Protein AF-A0A3A0DNU5-F1 (afdb_monomer)

Sequence (248 aa):
MREKLTTDSSVKDLVGTQYVFTEVLPVGDDFELFKKVYKIKIDRDQLPRNFIISAQGELLKDFSMNVDLAAVLQEGIEKTGGLKGAAGYQERLKKAMAELDDVKAKLESSPDALEPISAILELDGTHGKQMPEVRKETKRILSALEKKPEQKALLTQARMLESAAELAAEKRTNKAIEMYRTIIEKFPDTPGAKAAADEIAKLESATQADPAEEGESDKDESDKGQADEKGTNEKKSDKSKSKGGVEL

Solvent-accessible surface area (backbone atoms only — not comparable to full-atom values): 14857 Å² total; per-residue (Å²): 112,71,68,63,51,66,65,38,79,92,46,36,79,42,59,77,73,49,30,48,78,48,77,53,69,94,59,75,74,59,52,62,50,48,29,63,74,52,70,53,92,78,63,84,87,70,58,61,36,44,40,44,24,40,68,86,54,46,75,74,48,81,44,60,85,90,63,66,59,67,60,53,48,50,50,50,28,62,76,59,55,31,74,60,40,54,57,48,43,55,52,52,48,52,50,54,51,53,51,50,53,51,37,48,52,47,33,72,76,36,68,84,49,52,64,39,53,37,51,46,50,49,49,34,69,74,40,19,83,84,33,63,68,56,30,52,51,39,50,53,51,54,58,56,33,61,73,36,73,71,38,30,52,46,50,52,41,36,54,49,49,52,54,21,50,52,31,40,75,70,68,38,49,70,61,14,43,53,44,29,50,50,42,32,71,77,35,65,96,35,72,53,19,53,53,28,51,56,50,41,55,51,54,55,53,53,54,70,74,55,90,78,76,98,77,78,83,84,77,79,84,83,78,86,86,87,76,91,80,91,76,90,80,81,92,80,89,83,91,84,92,82,89,89,79,92,83,136

Radius of gyration: 29.22 Å; Cα contacts (8 Å, |Δi|>4): 211; chains: 1; bounding box: 57×71×66 Å

pLDDT: mean 75.89, std 19.85, range [43.19, 98.44]

Secondary structure (DSSP, 8-state):
-HHHHHH-TTTTTTBTTTEEEEEE---TTHHHHHHHHHT----GGG-SEEEEEETTS-EEEEEESS--HHHHHHHHHHHHTTHHHHHHHHHHHHHHHHHHHHHHHHHHH-TT-SHHHHHHHHHHHHHTTT-HHHHHHHHHHHHHHTTSHHHHHHHHHHHHHHHHHHHHHTT-HHHHHHHHHHHHHHSTTSHHHHHHHHHHHHHHHHHHH---------------------------------------

Nearest PDB structures (foldseek):
  9hcj-assembly1_00  TM=3.543E-01  e=1.514E+00  Dictyostelium discoideum

Foldseek 3Di:
DVVVQCPPPVRNVVDPPWKDKDQDDDDPPVVVVLCVQLVDDDDPVQDRWIFIATPVSHTPDIDDPPDPVVVVVVVVCVVCVHPCNVVVVVVVQVVLVVQLVVLVVVCVVCVQDLVSLLSLVVSCVPPCVPPVVSVVVSVVVLVVLCVDVSSVLSNVLSVLLVVLVVCVVVVVLVVSLVSLVVSCVVPPPGPSVVVSVVVNVVSVVVCVVDPDDPDDDPPPPDDDDDDDDDDDDDDDDDDDDDDDDDDD

Mean predicted aligned error: 15.63 Å

Structure (mmCIF, N/CA/C/O backbone):
data_AF-A0A3A0DNU5-F1
#
_entry.id   AF-A0A3A0DNU5-F1
#
loop_
_atom_site.group_PDB
_atom_site.id
_atom_site.type_symbol
_atom_site.label_atom_id
_atom_site.label_alt_id
_atom_site.label_comp_id
_atom_site.label_asym_id
_atom_site.label_entity_id
_atom_site.label_seq_id
_atom_site.pdbx_PDB_ins_code
_atom_site.Cartn_x
_atom_site.Cartn_y
_atom_site.Cartn_z
_atom_site.occupancy
_atom_site.B_iso_or_equiv
_atom_site.auth_seq_id
_atom_site.auth_comp_id
_atom_site.auth_asym_id
_atom_site.auth_atom_id
_atom_site.pdbx_PDB_model_num
ATOM 1 N N . MET A 1 1 ? 30.227 6.791 -34.381 1.00 49.59 1 MET A N 1
ATOM 2 C CA . MET A 1 1 ? 30.189 6.206 -33.018 1.00 49.59 1 MET A CA 1
ATOM 3 C C . MET A 1 1 ? 29.012 5.241 -32.838 1.00 49.59 1 MET A C 1
ATOM 5 O O . MET A 1 1 ? 29.263 4.103 -32.463 1.00 49.59 1 MET A O 1
ATOM 9 N N . ARG A 1 2 ? 27.773 5.626 -33.206 1.00 43.19 2 ARG A N 1
ATOM 10 C CA . ARG A 1 2 ? 26.597 4.721 -33.295 1.00 43.19 2 ARG A CA 1
ATOM 11 C C . ARG A 1 2 ? 26.883 3.375 -33.972 1.00 43.19 2 ARG A C 1
ATOM 13 O O . ARG A 1 2 ? 26.502 2.340 -33.449 1.00 43.19 2 ARG A O 1
ATOM 20 N N . GLU A 1 3 ? 27.611 3.408 -35.085 1.00 47.00 3 GLU A N 1
ATOM 21 C CA . GLU A 1 3 ? 27.927 2.220 -35.886 1.00 47.00 3 GLU A CA 1
ATOM 22 C C . GLU A 1 3 ? 28.758 1.173 -35.116 1.00 47.00 3 GLU A C 1
ATOM 24 O O . GLU A 1 3 ? 28.486 -0.018 -35.232 1.00 47.00 3 GLU A O 1
ATOM 29 N N . LYS A 1 4 ? 29.687 1.607 -34.242 1.00 51.47 4 LYS A N 1
ATOM 30 C CA . LYS A 1 4 ? 30.509 0.711 -33.403 1.00 51.47 4 LYS A CA 1
ATOM 31 C C . LYS A 1 4 ? 29.708 0.034 -32.281 1.00 51.47 4 LYS A C 1
ATOM 33 O O . LYS A 1 4 ? 29.967 -1.123 -31.972 1.00 51.47 4 LYS A O 1
ATOM 38 N N . LEU A 1 5 ? 28.724 0.726 -31.700 1.00 48.72 5 LEU A N 1
ATOM 39 C CA . LEU A 1 5 ? 27.832 0.166 -30.670 1.00 48.72 5 LEU A CA 1
ATOM 40 C C . LEU A 1 5 ? 26.862 -0.872 -31.244 1.00 48.72 5 LEU A C 1
ATOM 42 O O . LEU A 1 5 ? 26.533 -1.846 -30.579 1.00 48.72 5 LEU A O 1
ATOM 46 N N . THR A 1 6 ? 26.410 -0.678 -32.484 1.00 49.91 6 THR A N 1
ATOM 47 C CA . THR A 1 6 ? 25.497 -1.613 -33.159 1.00 49.91 6 THR A CA 1
ATOM 48 C C . THR A 1 6 ? 26.179 -2.879 -33.677 1.00 49.91 6 THR A C 1
ATOM 50 O O . THR A 1 6 ? 25.491 -3.843 -34.020 1.00 49.91 6 THR A O 1
ATOM 53 N N . THR A 1 7 ? 27.513 -2.883 -33.762 1.00 49.44 7 THR A N 1
ATOM 54 C CA . THR A 1 7 ? 28.311 -4.036 -34.205 1.00 49.44 7 THR A CA 1
ATOM 55 C C . THR A 1 7 ? 28.821 -4.905 -33.061 1.00 49.44 7 THR A C 1
ATOM 57 O O . THR A 1 7 ? 29.131 -6.069 -33.300 1.00 49.44 7 THR A O 1
ATOM 60 N N . ASP A 1 8 ? 28.892 -4.381 -31.835 1.00 55.06 8 ASP A N 1
ATOM 61 C CA . ASP A 1 8 ? 29.258 -5.180 -30.665 1.00 55.06 8 ASP A CA 1
ATOM 62 C C . ASP A 1 8 ? 28.052 -6.002 -30.192 1.00 55.06 8 ASP A C 1
ATOM 64 O O . ASP A 1 8 ? 27.094 -5.480 -29.613 1.00 55.06 8 ASP A O 1
ATOM 68 N N . SER A 1 9 ? 28.087 -7.310 -30.457 1.00 57.25 9 SER A N 1
ATOM 69 C CA . SER A 1 9 ? 26.996 -8.232 -30.132 1.00 57.25 9 SER A CA 1
ATOM 70 C C . SER A 1 9 ? 26.682 -8.305 -28.638 1.00 57.25 9 SER A C 1
ATOM 72 O O . SER A 1 9 ? 25.574 -8.691 -28.287 1.00 57.25 9 SER A O 1
ATOM 74 N N . SER A 1 10 ? 27.621 -7.936 -27.758 1.00 51.75 10 SER A N 1
ATOM 75 C CA . SER A 1 10 ? 27.403 -7.964 -26.306 1.00 51.75 10 SER A CA 1
ATOM 76 C C . SER A 1 10 ? 26.532 -6.807 -25.798 1.00 51.75 10 SER A C 1
ATOM 78 O O . SER A 1 10 ? 25.956 -6.901 -24.715 1.00 51.75 10 SER A O 1
ATOM 80 N N . VAL A 1 11 ? 26.394 -5.736 -26.591 1.00 52.84 11 VAL A N 1
ATOM 81 C CA . VAL A 1 11 ? 25.716 -4.492 -26.187 1.00 52.84 11 VAL A CA 1
ATOM 82 C C . VAL A 1 11 ? 24.567 -4.106 -27.121 1.00 52.84 11 VAL A C 1
ATOM 84 O O . VAL A 1 11 ? 23.701 -3.313 -26.754 1.00 52.84 11 VAL A O 1
ATOM 87 N N . LYS A 1 12 ? 24.514 -4.699 -28.317 1.00 61.06 12 LYS A N 1
ATOM 88 C CA . LYS A 1 12 ? 23.509 -4.425 -29.351 1.00 61.06 12 LYS A CA 1
ATOM 89 C C . LYS A 1 12 ? 22.061 -4.578 -28.869 1.00 61.06 12 LYS A C 1
ATOM 91 O O . LYS A 1 12 ? 21.228 -3.762 -29.243 1.00 61.06 12 LYS A O 1
ATOM 96 N N . ASP A 1 13 ? 21.779 -5.563 -28.017 1.00 57.09 13 ASP A N 1
ATOM 97 C CA . ASP A 1 13 ? 20.422 -5.819 -27.505 1.00 57.09 13 ASP A CA 1
ATOM 98 C C . ASP A 1 13 ? 20.010 -4.866 -26.365 1.00 57.09 13 ASP A C 1
ATOM 100 O O . ASP A 1 13 ? 18.825 -4.741 -26.054 1.00 57.09 13 ASP A O 1
ATOM 104 N N . LEU A 1 14 ? 20.980 -4.175 -25.752 1.00 54.28 14 LEU A N 1
ATOM 105 C CA . LEU A 1 14 ? 20.784 -3.200 -24.671 1.00 54.28 14 LEU A CA 1
ATOM 106 C C . LEU A 1 14 ? 20.552 -1.778 -25.197 1.00 54.28 14 LEU A C 1
ATOM 108 O O . LEU A 1 14 ? 19.797 -0.992 -24.610 1.00 54.28 14 LEU A O 1
ATOM 112 N N . VAL A 1 15 ? 21.217 -1.447 -26.304 1.00 53.75 15 VAL A N 1
ATOM 113 C CA . VAL A 1 15 ? 21.144 -0.151 -26.984 1.00 53.75 15 VAL A CA 1
ATOM 114 C C . VAL A 1 15 ? 19.769 -0.025 -27.653 1.00 53.75 15 VAL A C 1
ATOM 116 O O . VAL A 1 15 ? 19.502 -0.661 -28.667 1.00 53.75 15 VAL A O 1
ATOM 119 N N . GLY A 1 16 ? 18.887 0.809 -27.094 1.00 50.34 16 GLY A N 1
ATOM 120 C CA . GLY A 1 16 ? 17.543 1.072 -27.631 1.00 50.34 16 GLY A CA 1
ATOM 121 C C . GLY A 1 16 ? 16.379 0.421 -26.873 1.00 50.34 16 GLY A C 1
ATOM 122 O O . GLY A 1 16 ? 15.248 0.867 -27.045 1.00 50.34 16 GLY A O 1
ATOM 123 N N . THR A 1 17 ? 16.630 -0.563 -26.000 1.00 53.28 17 THR A N 1
ATOM 124 C CA . THR A 1 17 ? 15.610 -1.147 -25.098 1.00 53.28 17 THR A CA 1
ATOM 125 C C . THR A 1 17 ? 15.752 -0.669 -23.652 1.00 53.28 17 THR A C 1
ATOM 127 O O . THR A 1 17 ? 14.743 -0.436 -22.993 1.00 53.28 17 THR A O 1
ATOM 130 N N . GLN A 1 18 ? 16.984 -0.514 -23.150 1.00 54.16 18 GLN A N 1
ATOM 131 C CA . GLN A 1 18 ? 17.263 -0.201 -21.734 1.00 54.16 18 GLN A CA 1
ATOM 132 C C . GLN A 1 18 ? 18.124 1.040 -21.526 1.00 54.16 18 GLN A C 1
ATOM 134 O O . GLN A 1 18 ? 18.083 1.640 -20.454 1.00 54.16 18 GLN A O 1
ATOM 139 N N . TYR A 1 19 ? 18.885 1.439 -22.542 1.00 57.03 19 TYR A N 1
ATOM 140 C CA . TYR A 1 19 ? 19.729 2.625 -22.492 1.00 57.03 19 TYR A CA 1
ATOM 141 C C . TYR A 1 19 ? 19.582 3.415 -23.787 1.00 57.03 19 TYR A C 1
ATOM 143 O O . TYR A 1 19 ? 19.577 2.847 -24.887 1.00 57.03 19 TYR A O 1
ATOM 151 N N . VAL A 1 20 ? 19.482 4.737 -23.652 1.00 58.41 20 VAL A N 1
ATOM 152 C CA . VAL A 1 20 ? 19.520 5.668 -24.776 1.00 58.41 20 VAL A CA 1
ATOM 153 C C . VAL A 1 20 ? 20.918 6.261 -24.838 1.00 58.41 20 VAL A C 1
ATOM 155 O O . VAL A 1 20 ? 21.369 6.950 -23.923 1.00 58.41 20 VAL A O 1
ATOM 158 N N . PHE A 1 21 ? 21.594 6.001 -25.952 1.00 58.22 21 PHE A N 1
ATOM 159 C CA . PHE A 1 21 ? 22.843 6.665 -26.292 1.00 58.22 21 PHE A CA 1
ATOM 160 C C . PHE A 1 21 ? 22.518 7.833 -27.183 1.00 58.22 21 PHE A C 1
ATOM 162 O O . PHE A 1 21 ? 22.050 7.665 -28.315 1.00 58.22 21 PHE A O 1
ATOM 169 N N . THR A 1 22 ? 22.786 9.016 -26.664 1.00 58.09 22 THR A N 1
ATOM 170 C CA . THR A 1 22 ? 22.638 10.234 -27.431 1.00 58.09 22 THR A CA 1
ATOM 171 C C . THR A 1 22 ? 23.966 10.960 -27.436 1.00 58.09 22 THR A C 1
ATOM 173 O O . THR A 1 22 ? 24.511 11.344 -26.402 1.00 58.09 22 THR A O 1
ATOM 176 N N . GLU A 1 23 ? 24.505 11.096 -28.639 1.00 57.97 23 GLU A N 1
ATOM 177 C CA . GLU A 1 23 ? 25.564 12.046 -28.919 1.00 57.97 23 GLU A CA 1
ATOM 178 C C . GLU A 1 23 ? 24.874 13.401 -29.042 1.00 57.97 23 GLU A C 1
ATOM 180 O O . GLU A 1 23 ? 24.078 13.620 -29.959 1.00 57.97 23 GLU A O 1
ATOM 185 N N . VAL A 1 24 ? 25.094 14.284 -28.070 1.00 57.19 24 VAL A N 1
ATOM 186 C CA . VAL A 1 24 ? 24.553 15.640 -28.141 1.00 57.19 24 VAL A CA 1
ATOM 187 C C . VAL A 1 24 ? 25.585 16.489 -28.851 1.00 57.19 24 VAL A C 1
ATOM 189 O O . VAL A 1 24 ? 26.587 16.910 -28.271 1.00 57.19 24 VAL A O 1
ATOM 192 N N . LEU A 1 25 ? 25.341 16.721 -30.136 1.00 54.88 25 LEU A N 1
ATOM 193 C CA . LEU A 1 25 ? 26.078 17.722 -30.888 1.00 54.88 25 LEU A CA 1
ATOM 194 C C . LEU A 1 25 ? 25.487 19.102 -30.562 1.00 54.88 25 LEU A C 1
ATOM 196 O O . LEU A 1 25 ? 24.264 19.248 -30.528 1.00 54.88 25 LEU A O 1
ATOM 200 N N . PRO A 1 26 ? 26.320 20.123 -30.304 1.00 51.50 26 PRO A N 1
ATOM 201 C CA . PRO A 1 26 ? 25.838 21.453 -29.969 1.00 51.50 26 PRO A CA 1
ATOM 202 C C . PRO A 1 26 ? 25.239 22.113 -31.206 1.00 51.50 26 PRO A C 1
ATOM 204 O O . PRO A 1 26 ? 25.952 22.792 -31.945 1.00 51.50 26 PRO A O 1
ATOM 207 N N . VAL A 1 27 ? 23.934 21.982 -31.430 1.00 51.97 27 VAL A N 1
ATOM 208 C CA . VAL A 1 27 ? 23.264 22.827 -32.421 1.00 51.97 27 VAL A CA 1
ATOM 209 C C . VAL A 1 27 ? 21.909 23.303 -31.901 1.00 51.97 27 VAL A C 1
ATOM 211 O O . VAL A 1 27 ? 21.004 22.513 -31.682 1.00 51.97 27 VAL A O 1
ATOM 214 N N . GLY A 1 28 ? 21.791 24.622 -31.718 1.00 58.34 28 GLY A N 1
ATOM 215 C CA . GLY A 1 28 ? 20.514 25.317 -31.529 1.00 58.34 28 GLY A CA 1
ATOM 216 C C . GLY A 1 28 ? 19.755 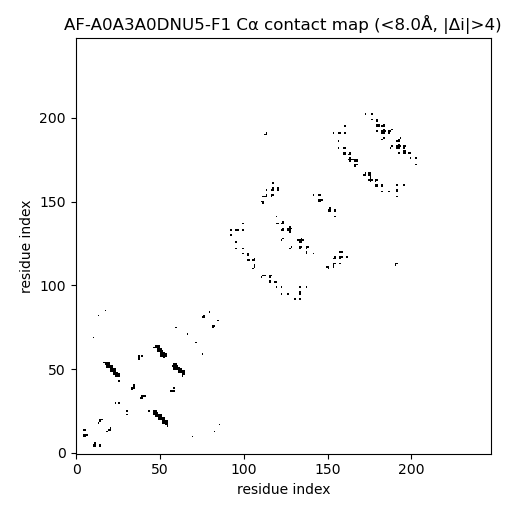25.041 -30.225 1.00 58.34 28 GLY A C 1
ATOM 217 O O . GLY A 1 28 ? 20.339 24.698 -29.195 1.00 58.34 28 GLY A O 1
ATOM 218 N N . ASP A 1 29 ? 18.439 25.245 -30.297 1.00 60.75 29 ASP A N 1
ATOM 219 C CA . ASP A 1 29 ? 17.483 25.192 -29.179 1.00 60.75 29 ASP A CA 1
ATOM 220 C C . ASP A 1 29 ? 17.335 23.787 -28.560 1.00 60.75 29 ASP A C 1
ATOM 222 O O . ASP A 1 29 ? 16.910 23.642 -27.410 1.00 60.75 29 ASP A O 1
ATOM 226 N N . ASP A 1 30 ? 17.770 22.751 -29.281 1.00 55.34 30 ASP A N 1
ATOM 227 C CA . ASP A 1 30 ? 17.724 21.353 -28.844 1.00 55.34 30 ASP A CA 1
ATOM 228 C C . ASP A 1 30 ? 18.620 21.084 -27.620 1.00 55.34 30 ASP A C 1
ATOM 230 O O . ASP A 1 30 ? 18.326 20.196 -26.816 1.00 55.34 30 ASP A O 1
ATOM 234 N N . PHE A 1 31 ? 19.679 21.879 -27.412 1.00 63.34 31 PHE A N 1
ATOM 235 C CA . PHE A 1 31 ? 20.570 21.740 -26.254 1.00 63.34 31 PHE A CA 1
ATOM 236 C C . PHE A 1 31 ? 19.911 22.173 -24.936 1.00 63.34 31 PHE A C 1
ATOM 238 O O . PHE A 1 31 ? 20.034 21.486 -23.919 1.00 63.34 31 PHE A O 1
ATOM 245 N N . GLU A 1 32 ? 19.174 23.285 -24.942 1.00 67.69 32 GLU A N 1
ATOM 246 C CA . GLU A 1 32 ? 18.459 23.756 -23.749 1.00 67.69 32 GLU A CA 1
ATOM 247 C C . GLU A 1 32 ? 17.285 22.831 -23.412 1.00 67.69 32 GLU A C 1
ATOM 249 O O . GLU A 1 32 ? 17.043 22.521 -22.240 1.00 67.69 32 GLU A O 1
ATOM 254 N N . LEU A 1 33 ? 16.604 22.301 -24.436 1.00 61.50 33 LEU A N 1
ATOM 255 C CA . LEU A 1 33 ? 15.587 21.269 -24.251 1.00 61.50 33 LEU A CA 1
ATOM 256 C C . LEU A 1 33 ? 16.193 19.999 -23.639 1.00 61.50 33 LEU A C 1
ATOM 258 O O . LEU A 1 33 ? 15.641 19.461 -22.680 1.00 61.50 33 LEU A O 1
ATOM 262 N N . PHE A 1 34 ? 17.354 19.557 -24.125 1.00 63.44 34 PHE A N 1
ATOM 263 C CA . PHE A 1 34 ? 18.076 18.407 -23.585 1.00 63.44 34 PHE A CA 1
ATOM 264 C C . PHE A 1 34 ? 18.454 18.594 -22.105 1.00 63.44 34 PHE A C 1
ATOM 266 O O . PHE A 1 34 ? 18.137 17.738 -21.274 1.00 63.44 34 PHE A O 1
ATOM 273 N N . LYS A 1 35 ? 19.048 19.742 -21.739 1.00 66.75 35 LYS A N 1
ATOM 274 C CA . LY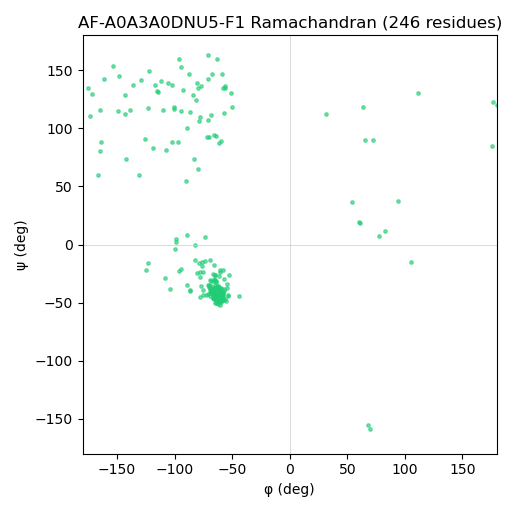S A 1 35 ? 19.366 20.080 -20.337 1.00 66.75 35 LYS A CA 1
ATOM 275 C C . LYS A 1 35 ? 18.124 20.061 -19.454 1.00 66.75 35 LYS A C 1
ATOM 277 O O . LYS A 1 35 ? 18.181 19.569 -18.328 1.00 66.75 35 LYS A O 1
ATOM 282 N N . LYS A 1 36 ? 16.998 20.564 -19.964 1.00 67.56 36 LYS A N 1
ATOM 283 C CA . LYS A 1 36 ? 15.725 20.610 -19.240 1.00 67.56 36 LYS A CA 1
ATOM 284 C C . LYS A 1 36 ? 15.115 19.222 -19.035 1.00 67.56 36 LYS A C 1
ATOM 286 O O . LYS A 1 36 ? 14.661 18.932 -17.931 1.00 67.56 36 LYS A O 1
ATOM 291 N N . VAL A 1 37 ? 15.107 18.380 -20.068 1.00 61.53 37 VAL A N 1
ATOM 292 C CA . VAL A 1 37 ? 14.515 17.031 -20.027 1.00 61.53 37 VAL A CA 1
ATOM 293 C C . VAL A 1 37 ? 15.297 16.118 -19.085 1.00 61.53 37 VAL A C 1
ATOM 295 O O . VAL A 1 37 ? 14.695 15.467 -18.236 1.00 61.53 37 VAL A O 1
ATOM 298 N N . TYR A 1 38 ? 16.627 16.127 -19.174 1.00 59.28 38 TYR A N 1
ATOM 299 C CA . TYR A 1 38 ? 17.480 15.217 -18.400 1.00 59.28 38 TYR A CA 1
ATOM 300 C C . TYR A 1 38 ? 18.074 15.849 -17.132 1.00 59.28 38 TYR A C 1
ATOM 302 O O . TYR A 1 38 ? 18.826 15.202 -16.409 1.00 59.28 38 TYR A O 1
ATOM 310 N N . LYS A 1 39 ? 17.727 17.111 -16.838 1.00 66.88 39 LYS A N 1
ATOM 311 C CA . LYS A 1 39 ? 18.198 17.887 -15.673 1.00 66.88 39 LYS A CA 1
ATOM 312 C C . LYS A 1 39 ? 19.728 17.948 -15.547 1.00 66.88 39 LYS A C 1
ATOM 314 O O . LYS A 1 39 ? 20.272 17.945 -14.444 1.00 66.88 39 LYS A O 1
ATOM 319 N N . ILE A 1 40 ? 20.426 18.028 -16.677 1.00 66.12 40 ILE A N 1
ATOM 320 C CA . ILE A 1 40 ? 21.891 17.992 -16.742 1.00 66.12 40 ILE A CA 1
ATOM 321 C C . ILE A 1 40 ? 22.460 19.421 -16.698 1.00 66.12 40 ILE A C 1
ATOM 323 O O . ILE A 1 40 ? 22.001 20.310 -17.419 1.00 66.12 40 ILE A O 1
ATOM 327 N N . LYS A 1 41 ? 23.484 19.653 -15.864 1.00 69.06 41 LYS A N 1
ATOM 328 C CA . LYS A 1 41 ? 24.203 20.936 -15.765 1.00 69.06 41 LYS A CA 1
ATOM 329 C C . LYS A 1 41 ? 25.540 20.857 -16.497 1.00 69.06 41 LYS A C 1
ATOM 331 O O . LYS A 1 41 ? 26.545 20.502 -15.893 1.00 69.06 41 LYS A O 1
ATOM 336 N N . ILE A 1 42 ? 25.531 21.166 -17.791 1.00 67.50 42 ILE A N 1
ATOM 337 C CA . ILE A 1 42 ? 26.741 21.217 -18.623 1.00 67.50 42 ILE A CA 1
ATOM 338 C C . ILE A 1 42 ? 26.784 22.540 -19.381 1.00 67.50 42 ILE A C 1
ATOM 340 O O . ILE A 1 42 ? 25.743 23.048 -19.826 1.00 67.50 42 ILE A O 1
ATOM 344 N N . ASP A 1 43 ? 27.992 23.084 -19.495 1.00 71.62 43 ASP A N 1
ATOM 345 C CA . ASP A 1 43 ? 28.288 24.299 -20.241 1.00 71.62 43 ASP A CA 1
ATOM 346 C C . ASP A 1 43 ? 28.589 23.976 -21.711 1.00 71.62 43 ASP A C 1
ATOM 348 O O . ASP A 1 43 ? 29.097 22.908 -22.060 1.00 71.62 43 ASP A O 1
ATOM 352 N N . ARG A 1 44 ? 28.206 24.891 -22.605 1.00 63.97 44 ARG A N 1
ATOM 353 C CA . ARG A 1 44 ? 28.212 24.663 -24.061 1.00 63.97 44 ARG A CA 1
ATOM 354 C C . ARG A 1 44 ? 29.624 24.491 -24.638 1.00 63.97 44 ARG A C 1
ATOM 356 O O . ARG A 1 44 ? 29.784 23.849 -25.671 1.00 63.97 44 ARG A O 1
ATOM 363 N N . ASP A 1 45 ? 30.625 25.054 -23.974 1.00 66.88 45 ASP A N 1
ATOM 364 C CA . ASP A 1 45 ? 32.056 24.947 -24.277 1.00 66.88 45 ASP A CA 1
ATOM 365 C C . ASP A 1 45 ? 32.653 23.578 -23.913 1.00 66.88 45 ASP A C 1
ATOM 367 O O . ASP A 1 45 ? 33.733 23.231 -24.385 1.00 66.88 45 ASP A O 1
ATOM 371 N N . GLN A 1 46 ? 31.940 22.763 -23.132 1.00 62.09 46 GLN A N 1
ATOM 372 C CA . GLN A 1 46 ? 32.378 21.424 -22.740 1.00 62.09 46 GLN A CA 1
ATOM 373 C C . GLN A 1 46 ? 31.956 20.324 -23.726 1.00 62.09 46 GLN A C 1
ATOM 375 O O . GLN A 1 46 ? 32.128 19.142 -23.418 1.00 62.09 46 GLN A O 1
ATOM 380 N N . LEU A 1 47 ? 31.403 20.698 -24.885 1.00 59.56 47 LEU A N 1
ATOM 381 C CA . LEU A 1 47 ? 30.935 19.805 -25.947 1.00 59.56 47 LEU A CA 1
ATOM 382 C C . LEU A 1 47 ? 32.016 19.590 -27.028 1.00 59.56 47 LEU A C 1
ATOM 384 O O . LEU A 1 47 ? 32.824 20.486 -27.268 1.00 59.56 47 LEU A O 1
ATOM 388 N N . PRO A 1 48 ? 32.016 18.443 -27.736 1.00 55.25 48 PRO A N 1
ATOM 389 C CA . PRO A 1 48 ? 31.020 17.368 -27.683 1.00 55.25 48 PRO A CA 1
ATOM 390 C C . PRO A 1 48 ? 31.209 16.409 -26.494 1.00 55.25 48 PRO A C 1
ATOM 392 O O . PRO A 1 48 ? 32.326 15.998 -26.173 1.00 55.25 48 PRO A O 1
ATOM 395 N N . ARG A 1 49 ? 30.089 16.017 -25.871 1.00 63.91 49 ARG A N 1
ATOM 396 C CA . ARG A 1 49 ? 30.026 14.981 -24.827 1.00 63.91 49 ARG A CA 1
ATOM 397 C C . ARG A 1 49 ? 29.084 13.865 -25.236 1.00 63.91 49 ARG A C 1
ATOM 399 O O . ARG A 1 49 ? 28.102 14.091 -25.945 1.00 63.91 49 ARG A O 1
ATOM 406 N N . ASN A 1 50 ? 29.390 12.663 -24.770 1.00 62.50 50 ASN A N 1
ATOM 407 C CA . ASN A 1 50 ? 28.513 11.514 -24.917 1.00 62.50 50 ASN A CA 1
ATOM 408 C C . ASN A 1 50 ? 27.864 11.214 -23.569 1.00 62.50 50 ASN A C 1
ATOM 410 O O . ASN A 1 50 ? 28.525 11.253 -22.532 1.00 62.50 50 ASN A O 1
ATOM 414 N N . PHE A 1 51 ? 26.573 10.891 -23.605 1.00 64.38 51 PHE A N 1
ATOM 415 C CA . PHE A 1 51 ? 25.805 10.537 -22.419 1.00 64.38 51 PHE A CA 1
ATOM 416 C C . PHE A 1 51 ? 25.318 9.100 -22.522 1.00 64.38 51 PHE A C 1
ATOM 418 O O . PHE A 1 51 ? 24.811 8.681 -23.568 1.00 64.38 51 PHE A O 1
ATOM 425 N N . ILE A 1 52 ? 25.423 8.368 -21.412 1.00 64.12 52 ILE A N 1
ATOM 426 C CA . ILE A 1 52 ? 24.610 7.172 -21.190 1.00 64.12 52 ILE A CA 1
ATOM 427 C C . ILE A 1 52 ? 23.471 7.569 -20.273 1.00 64.12 52 ILE A C 1
ATOM 429 O O . ILE A 1 52 ? 23.685 7.959 -19.122 1.00 64.12 52 ILE A O 1
ATOM 433 N N . ILE A 1 53 ? 22.263 7.453 -20.804 1.00 61.53 53 ILE A N 1
ATOM 434 C CA . ILE A 1 53 ? 21.032 7.726 -20.081 1.00 61.53 53 ILE A CA 1
ATOM 435 C C . ILE A 1 53 ? 20.280 6.404 -19.966 1.00 61.53 53 ILE A C 1
ATOM 437 O O . ILE A 1 53 ? 20.151 5.666 -20.949 1.00 61.53 53 ILE A O 1
ATOM 441 N N . SER A 1 54 ? 19.816 6.077 -18.763 1.00 61.16 54 SER A N 1
ATOM 442 C CA . SER A 1 54 ? 18.945 4.922 -18.556 1.00 61.16 54 SER A CA 1
ATOM 443 C C . SER A 1 54 ? 17.620 5.101 -19.306 1.00 61.16 54 SER A C 1
ATOM 445 O O . SER A 1 54 ? 17.212 6.221 -19.622 1.00 61.16 54 SER A O 1
ATOM 447 N N . ALA A 1 55 ? 16.897 4.012 -19.565 1.00 54.94 55 ALA A N 1
ATOM 448 C CA . ALA A 1 55 ? 15.537 4.078 -20.107 1.00 54.94 55 ALA A CA 1
ATOM 449 C C . ALA A 1 55 ? 14.575 4.878 -19.206 1.00 54.94 55 ALA A C 1
ATOM 451 O O . ALA A 1 55 ? 13.569 5.397 -19.682 1.00 54.94 55 ALA A O 1
ATOM 452 N N . GLN A 1 56 ? 14.901 5.020 -17.919 1.00 54.91 56 GLN A N 1
ATOM 453 C CA . GLN A 1 56 ? 14.171 5.825 -16.941 1.00 54.91 56 GLN A CA 1
ATOM 454 C C . GLN A 1 56 ? 14.536 7.323 -16.991 1.00 54.91 56 GLN A C 1
ATOM 456 O O . GLN A 1 56 ? 13.976 8.113 -16.234 1.00 54.91 56 GLN A O 1
ATOM 461 N N . GLY A 1 57 ? 15.447 7.735 -17.881 1.00 54.88 57 GLY A N 1
ATOM 462 C CA . GLY A 1 57 ? 15.856 9.131 -18.051 1.00 54.88 57 GLY A CA 1
ATOM 463 C C . GLY A 1 57 ? 16.919 9.603 -17.057 1.00 54.88 57 GLY A C 1
ATOM 464 O O . GLY A 1 57 ? 17.181 10.802 -16.975 1.00 54.88 57 GLY A O 1
ATOM 465 N N . GLU A 1 58 ? 17.539 8.692 -16.308 1.00 59.59 58 GLU A N 1
ATOM 466 C CA . GLU A 1 58 ? 18.615 9.034 -15.379 1.00 59.59 58 GLU A CA 1
ATOM 467 C C . GLU A 1 58 ? 19.948 9.099 -16.119 1.00 59.59 58 GLU A C 1
ATOM 469 O O . GLU A 1 58 ? 20.329 8.170 -16.835 1.00 59.59 58 GLU A O 1
ATOM 474 N N . LEU A 1 59 ? 20.675 10.203 -15.935 1.00 62.72 59 LEU A N 1
ATOM 475 C CA . LEU A 1 59 ? 22.044 10.315 -16.414 1.00 62.72 59 LEU A CA 1
ATOM 476 C C . LEU A 1 59 ? 22.925 9.366 -15.599 1.00 62.72 59 LEU A C 1
ATOM 478 O O . LEU A 1 59 ? 23.172 9.601 -14.419 1.00 62.72 59 LEU A O 1
ATOM 482 N N . LEU A 1 60 ? 23.423 8.316 -16.242 1.00 60.53 60 LEU A N 1
ATOM 483 C CA . LEU A 1 60 ? 24.269 7.334 -15.574 1.00 60.53 60 LEU A CA 1
ATOM 484 C C . LEU A 1 60 ? 25.729 7.761 -15.584 1.00 60.53 60 LEU A C 1
ATOM 486 O O . LEU A 1 60 ? 26.439 7.554 -14.600 1.00 60.53 60 LEU A O 1
ATOM 490 N N . LYS A 1 61 ? 26.193 8.347 -16.694 1.00 65.19 61 LYS A N 1
ATOM 491 C CA . LYS A 1 61 ? 27.581 8.794 -16.826 1.00 65.19 61 LYS A CA 1
ATOM 492 C C . LYS A 1 61 ? 27.729 9.820 -17.955 1.00 65.19 61 LYS A C 1
ATOM 494 O O . LYS A 1 61 ? 27.082 9.708 -18.997 1.00 65.19 61 LYS A O 1
ATOM 499 N N . ASP A 1 62 ? 28.583 10.808 -17.708 1.00 64.75 62 ASP A N 1
ATOM 500 C CA . ASP A 1 62 ? 28.969 11.887 -18.622 1.00 64.75 62 ASP A CA 1
ATOM 501 C C . ASP A 1 62 ? 30.461 11.742 -18.949 1.00 64.75 62 ASP A C 1
ATOM 503 O O . ASP A 1 62 ? 31.269 11.509 -18.044 1.00 64.75 62 ASP A O 1
ATOM 507 N N . PHE A 1 63 ? 30.832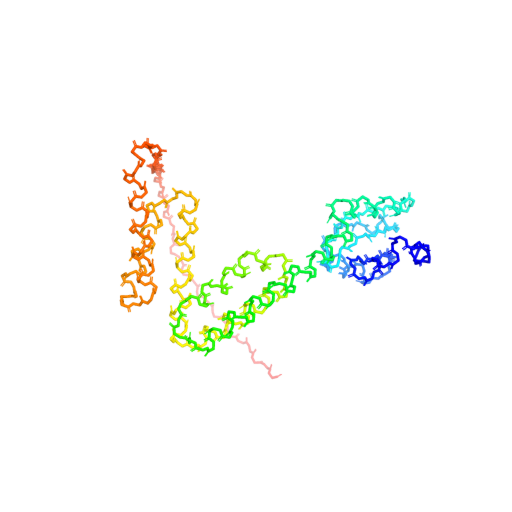 11.809 -20.228 1.00 65.69 63 PHE A N 1
ATOM 508 C CA . PHE A 1 63 ? 32.220 11.648 -20.650 1.00 65.69 63 PHE A CA 1
ATOM 509 C C . PHE A 1 63 ? 32.577 12.454 -21.902 1.00 65.69 63 PHE A C 1
ATOM 511 O O . PHE A 1 63 ? 31.792 12.612 -22.843 1.00 65.69 63 PHE A O 1
ATOM 518 N N . SER A 1 64 ? 33.826 12.926 -21.908 1.00 57.72 64 SER A N 1
ATOM 519 C CA . SER A 1 64 ? 34.476 13.551 -23.057 1.00 57.72 64 SER A CA 1
ATOM 520 C C . SER A 1 64 ? 34.805 12.522 -24.147 1.00 57.72 64 SER A C 1
ATOM 522 O O . SER A 1 64 ? 34.813 11.309 -23.922 1.00 57.72 64 SER A O 1
ATOM 524 N N . MET A 1 65 ? 35.066 12.999 -25.367 1.00 53.59 65 MET A N 1
ATOM 525 C CA . MET A 1 65 ? 35.532 12.137 -26.456 1.00 53.59 65 MET A CA 1
ATOM 526 C C . MET A 1 65 ? 36.842 11.420 -26.065 1.00 53.59 65 MET A C 1
ATOM 528 O O . MET A 1 65 ? 37.761 12.061 -25.562 1.00 53.59 65 MET A O 1
ATOM 532 N N . ASN A 1 66 ? 36.907 10.107 -26.345 1.00 56.22 66 ASN A N 1
ATOM 533 C CA . ASN A 1 66 ? 37.952 9.119 -25.985 1.00 56.22 66 ASN A CA 1
ATOM 534 C C . ASN A 1 66 ? 37.735 8.304 -24.698 1.00 56.22 66 ASN A C 1
ATOM 536 O O . ASN A 1 66 ? 38.697 7.971 -24.010 1.00 56.22 66 ASN A O 1
ATOM 540 N N . VAL A 1 67 ? 36.497 7.915 -24.392 1.00 58.75 67 VAL A N 1
ATOM 541 C CA . VAL A 1 67 ? 36.235 6.906 -23.355 1.00 58.75 67 VAL A CA 1
ATOM 542 C C . VAL A 1 67 ? 35.918 5.556 -23.991 1.00 58.75 67 VAL A C 1
ATOM 544 O O . VAL A 1 67 ? 35.189 5.487 -24.983 1.00 58.75 67 VAL A O 1
ATOM 547 N N . ASP A 1 68 ? 36.487 4.489 -23.423 1.00 66.94 68 ASP A N 1
ATOM 548 C CA . ASP A 1 68 ? 36.129 3.113 -23.758 1.00 66.94 68 ASP A CA 1
ATOM 549 C C . ASP A 1 68 ? 34.681 2.858 -23.325 1.00 66.94 68 ASP A C 1
ATOM 551 O O . ASP A 1 68 ? 34.363 2.587 -22.165 1.00 66.94 68 ASP A O 1
ATOM 555 N N . LEU A 1 69 ? 33.782 3.04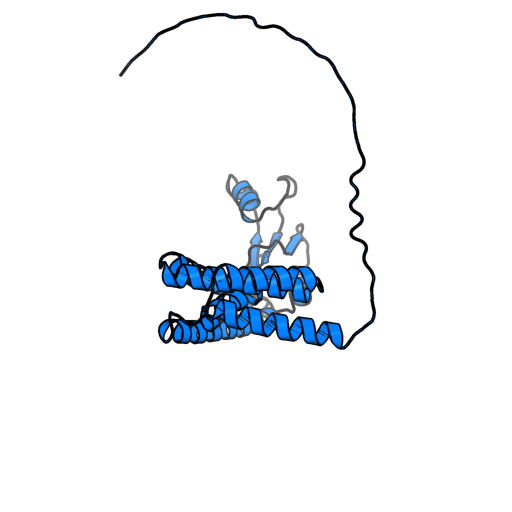4 -24.284 1.00 57.81 69 LEU A N 1
ATOM 556 C CA . LEU A 1 69 ? 32.349 2.996 -24.066 1.00 57.81 69 LEU A CA 1
ATOM 557 C C . LEU A 1 69 ? 31.885 1.598 -23.649 1.00 57.81 69 LEU A C 1
ATOM 559 O O . LEU A 1 69 ? 30.934 1.488 -22.880 1.00 57.81 69 LEU A O 1
ATOM 563 N N . ALA A 1 70 ? 32.573 0.551 -24.117 1.00 58.22 70 ALA A N 1
ATOM 564 C CA . ALA A 1 70 ? 32.296 -0.819 -23.715 1.00 58.22 70 ALA A CA 1
ATOM 565 C C . ALA A 1 70 ? 32.607 -1.003 -22.225 1.00 58.22 70 ALA A C 1
ATOM 567 O O . ALA A 1 70 ? 31.748 -1.476 -21.488 1.00 58.22 70 ALA A O 1
ATOM 568 N N . ALA A 1 71 ? 33.759 -0.516 -21.752 1.00 65.56 71 ALA A N 1
ATOM 569 C CA . ALA A 1 71 ? 34.118 -0.564 -20.334 1.00 65.56 71 ALA A CA 1
ATOM 570 C C . ALA A 1 71 ? 33.151 0.243 -19.446 1.00 65.56 71 ALA A C 1
ATOM 572 O O . ALA A 1 71 ? 32.750 -0.223 -18.384 1.00 65.56 71 ALA A O 1
ATOM 573 N N . VAL A 1 72 ? 32.721 1.433 -19.883 1.00 60.62 72 VAL A N 1
ATOM 574 C CA . VAL A 1 72 ? 31.747 2.247 -19.130 1.00 60.62 72 VAL A CA 1
ATOM 575 C C . VAL A 1 72 ? 30.370 1.598 -19.079 1.00 60.62 72 VAL A C 1
ATOM 577 O O . VAL A 1 72 ? 29.693 1.668 -18.053 1.00 60.62 72 VAL A O 1
ATOM 580 N N . LEU A 1 73 ? 29.941 0.975 -20.173 1.00 60.00 73 LEU A N 1
ATOM 581 C CA . LEU A 1 73 ? 28.680 0.251 -20.197 1.00 60.00 73 LEU A CA 1
ATOM 582 C C . LEU A 1 73 ? 28.734 -0.994 -19.359 1.00 60.00 73 LEU A C 1
ATOM 584 O O . LEU A 1 73 ? 27.794 -1.247 -18.622 1.00 60.00 73 LEU A O 1
ATOM 588 N N . GLN A 1 74 ? 29.835 -1.725 -19.424 1.00 62.50 74 GLN A N 1
ATOM 589 C CA . GLN A 1 74 ? 30.059 -2.882 -18.589 1.00 62.50 74 GLN A CA 1
ATOM 590 C C . GLN A 1 74 ? 30.067 -2.491 -17.108 1.00 62.50 74 GLN A C 1
ATOM 592 O O . GLN A 1 74 ? 29.375 -3.129 -16.330 1.00 62.50 74 GLN A O 1
ATOM 597 N N . GLU A 1 75 ? 30.687 -1.369 -16.733 1.00 62.22 75 GLU A N 1
ATOM 598 C CA . GLU A 1 75 ? 30.617 -0.820 -15.373 1.00 62.22 75 GLU A CA 1
ATOM 599 C C . GLU A 1 75 ? 29.186 -0.396 -14.982 1.00 62.22 75 GLU A C 1
ATOM 601 O O . GLU A 1 75 ? 28.755 -0.621 -13.854 1.00 62.22 75 GLU A O 1
ATOM 606 N N . GLY A 1 76 ? 28.423 0.214 -15.897 1.00 61.38 76 GLY A N 1
ATOM 607 C CA . GLY A 1 76 ? 27.025 0.600 -15.669 1.00 61.38 76 GLY A CA 1
ATOM 608 C C . GLY A 1 76 ? 26.089 -0.604 -15.532 1.00 61.38 76 GLY A C 1
ATOM 609 O O . GLY A 1 76 ? 25.240 -0.634 -14.644 1.00 61.38 76 GLY A O 1
ATOM 610 N N . ILE A 1 77 ? 26.285 -1.621 -16.368 1.00 59.62 77 ILE A N 1
ATOM 611 C CA . ILE A 1 77 ? 25.640 -2.935 -16.321 1.00 59.62 77 ILE A CA 1
ATOM 612 C C . ILE A 1 77 ? 26.000 -3.596 -14.988 1.00 59.62 77 ILE A C 1
ATOM 614 O O . ILE A 1 77 ? 25.105 -3.933 -14.230 1.00 59.62 77 ILE A O 1
ATOM 618 N N . GLU A 1 78 ? 27.272 -3.696 -14.617 1.00 62.19 78 GLU A N 1
ATOM 619 C CA . GLU A 1 78 ? 27.714 -4.278 -13.343 1.00 62.19 78 GLU A CA 1
ATOM 620 C C . GLU A 1 78 ? 27.132 -3.540 -12.127 1.00 62.19 78 GLU A C 1
ATOM 622 O O . GLU A 1 78 ? 26.604 -4.183 -11.219 1.00 62.19 78 GLU A O 1
ATOM 627 N N . LYS A 1 79 ? 27.117 -2.199 -12.139 1.00 60.47 79 LYS A N 1
ATOM 628 C CA . LYS A 1 79 ? 26.508 -1.374 -11.079 1.00 60.47 79 LYS A CA 1
ATOM 629 C C . LYS A 1 79 ? 24.990 -1.521 -10.983 1.00 60.47 79 LYS A C 1
ATOM 631 O O . LYS A 1 79 ? 24.441 -1.373 -9.896 1.00 60.47 79 LYS A O 1
ATOM 636 N N . THR A 1 80 ? 24.311 -1.807 -12.092 1.00 56.00 80 THR A N 1
ATOM 637 C CA . THR A 1 80 ? 22.847 -1.989 -12.147 1.00 56.00 80 THR A CA 1
ATOM 638 C C . THR A 1 80 ? 22.416 -3.463 -12.130 1.00 56.00 80 THR A C 1
ATOM 640 O O . THR A 1 80 ? 21.226 -3.761 -12.229 1.00 56.00 80 THR A O 1
ATOM 643 N N . GLY A 1 81 ? 23.356 -4.407 -11.981 1.00 54.03 81 GLY A N 1
ATOM 644 C CA . GLY A 1 81 ? 23.093 -5.855 -12.012 1.00 54.03 81 GLY A CA 1
ATOM 645 C C . GLY A 1 81 ? 22.878 -6.451 -13.418 1.00 54.03 81 GLY A C 1
ATOM 646 O O . GLY A 1 81 ? 22.527 -7.624 -13.558 1.00 54.03 81 GLY A O 1
ATOM 647 N N . GLY A 1 82 ? 23.100 -5.661 -14.464 1.00 52.41 82 GLY A N 1
ATOM 648 C CA . GLY A 1 82 ? 23.181 -6.031 -15.872 1.00 52.41 82 GLY A CA 1
ATOM 649 C C . GLY A 1 82 ? 21.872 -6.467 -16.521 1.00 52.41 82 GLY A C 1
ATOM 650 O O . GLY A 1 82 ? 20.791 -6.182 -16.018 1.00 52.41 82 GLY A O 1
ATOM 651 N N . LEU A 1 83 ? 21.957 -7.208 -17.636 1.00 46.66 83 LEU A N 1
ATOM 652 C CA . LEU A 1 83 ? 20.804 -7.800 -18.350 1.00 46.66 83 LEU A CA 1
ATOM 653 C C . LEU A 1 83 ? 19.885 -8.638 -17.436 1.00 46.66 83 LEU A C 1
ATOM 655 O O . LEU A 1 83 ? 18.682 -8.739 -17.685 1.00 46.66 83 LEU A O 1
ATOM 659 N N . LYS A 1 84 ? 20.425 -9.197 -16.342 1.00 50.06 84 LYS A N 1
ATOM 660 C CA . LYS A 1 84 ? 19.644 -9.877 -15.295 1.00 50.06 84 LYS A CA 1
ATOM 661 C C . LYS A 1 84 ? 18.740 -8.913 -14.520 1.00 50.06 84 LYS A C 1
ATOM 663 O O . LYS A 1 84 ? 17.650 -9.307 -14.115 1.00 50.06 84 LYS A O 1
ATOM 668 N N . GLY A 1 85 ? 19.146 -7.656 -14.358 1.00 58.00 85 GLY A N 1
ATOM 669 C CA . GLY A 1 85 ? 18.349 -6.598 -13.742 1.00 58.00 85 GLY A CA 1
ATOM 670 C C . GLY A 1 85 ? 17.084 -6.274 -14.534 1.00 58.00 85 GLY A C 1
ATOM 671 O O . GLY A 1 85 ? 16.029 -6.082 -13.931 1.00 58.00 85 GLY A O 1
ATOM 672 N N . ALA A 1 86 ? 17.154 -6.301 -15.867 1.00 58.53 86 ALA A N 1
ATOM 673 C CA . ALA A 1 86 ? 16.023 -5.986 -16.734 1.00 58.53 86 ALA A CA 1
ATOM 674 C C . ALA A 1 86 ? 15.102 -7.174 -17.032 1.00 58.53 86 ALA A C 1
ATOM 676 O O . ALA A 1 86 ? 13.884 -7.010 -16.994 1.00 58.53 86 ALA A O 1
ATOM 677 N N . ALA A 1 87 ? 15.648 -8.376 -17.253 1.00 68.31 87 ALA A N 1
ATOM 678 C CA . ALA A 1 87 ? 14.832 -9.593 -17.264 1.00 68.31 87 ALA A CA 1
ATOM 679 C C . ALA A 1 87 ? 14.123 -9.767 -15.908 1.00 68.31 87 ALA A C 1
ATOM 681 O O . ALA A 1 87 ? 12.916 -9.994 -15.859 1.00 68.31 87 ALA A O 1
ATOM 682 N N . GLY A 1 88 ? 14.846 -9.517 -14.810 1.00 76.50 88 GLY A N 1
ATOM 683 C CA . GLY A 1 88 ? 14.278 -9.487 -13.468 1.00 76.50 88 GLY A CA 1
ATOM 684 C C . GLY A 1 88 ? 13.269 -8.354 -13.262 1.00 76.50 88 GLY A C 1
ATOM 685 O O . GLY A 1 88 ? 12.289 -8.551 -12.556 1.00 76.50 88 GLY A O 1
ATOM 686 N N . TYR A 1 89 ? 13.455 -7.180 -13.874 1.00 81.00 89 TYR A N 1
ATOM 687 C CA . TYR A 1 89 ? 12.464 -6.099 -13.824 1.00 81.00 89 TYR A CA 1
ATOM 688 C C . TYR A 1 89 ? 11.164 -6.517 -14.503 1.00 81.00 89 TYR A C 1
ATOM 690 O O . TYR A 1 89 ? 10.111 -6.384 -13.895 1.00 81.00 89 TYR A O 1
ATOM 698 N N . GLN A 1 90 ? 11.231 -7.059 -15.722 1.00 83.62 90 GLN A N 1
ATOM 699 C CA . GLN A 1 90 ? 10.045 -7.503 -16.459 1.00 83.62 90 GLN A CA 1
ATOM 700 C C . GLN A 1 90 ? 9.314 -8.635 -15.731 1.00 83.62 90 GLN A C 1
ATOM 702 O O . GLN A 1 90 ? 8.087 -8.635 -15.674 1.00 83.62 90 GLN A O 1
ATOM 707 N N . GLU A 1 91 ? 10.045 -9.568 -15.120 1.00 86.62 91 GLU A N 1
ATOM 708 C CA . GLU A 1 91 ? 9.451 -10.628 -14.305 1.00 86.62 91 GLU A CA 1
ATOM 709 C C . GLU A 1 91 ? 8.777 -10.074 -13.040 1.00 86.62 91 GLU A C 1
ATOM 711 O O . GLU A 1 91 ? 7.623 -10.410 -12.765 1.00 86.62 91 GLU A O 1
ATOM 716 N N . ARG A 1 92 ? 9.447 -9.173 -12.306 1.00 87.62 92 ARG A N 1
ATOM 717 C CA . ARG A 1 92 ? 8.866 -8.505 -11.129 1.00 87.62 92 ARG A CA 1
ATOM 718 C C . ARG A 1 92 ? 7.650 -7.657 -11.498 1.00 87.62 92 ARG A C 1
ATOM 720 O O . ARG A 1 92 ? 6.650 -7.718 -10.794 1.00 87.62 92 ARG A O 1
ATOM 727 N N . LEU A 1 93 ? 7.713 -6.925 -12.609 1.00 90.19 93 LEU A N 1
ATOM 728 C CA . LEU A 1 93 ? 6.604 -6.127 -13.126 1.00 90.19 93 LEU A CA 1
ATOM 729 C C . LEU A 1 93 ? 5.422 -7.021 -13.502 1.00 90.19 93 LEU A C 1
ATOM 731 O O . LEU A 1 93 ? 4.301 -6.758 -13.082 1.00 90.19 93 LEU A O 1
ATOM 735 N N . LYS A 1 94 ? 5.662 -8.107 -14.246 1.00 93.44 94 LYS A N 1
ATOM 736 C CA . LYS A 1 94 ? 4.621 -9.076 -14.605 1.00 93.44 94 LYS A CA 1
ATOM 737 C C . LYS A 1 94 ? 3.958 -9.665 -13.361 1.00 93.44 94 LYS A C 1
ATOM 739 O O . LYS A 1 94 ? 2.738 -9.786 -13.334 1.00 93.44 94 LYS A O 1
ATOM 744 N N . LYS A 1 95 ? 4.749 -10.012 -12.340 1.00 95.31 95 LYS A N 1
ATOM 745 C CA . LYS A 1 95 ? 4.236 -10.525 -11.066 1.00 95.31 95 LYS A CA 1
ATOM 746 C C . LYS A 1 95 ? 3.375 -9.481 -10.345 1.00 95.31 95 LYS A C 1
ATOM 748 O O . LYS A 1 95 ? 2.245 -9.797 -9.998 1.00 95.31 95 LYS A O 1
ATOM 753 N N . ALA A 1 96 ? 3.873 -8.254 -10.185 1.00 94.81 96 ALA A N 1
ATOM 754 C CA . ALA A 1 96 ? 3.148 -7.174 -9.514 1.00 94.81 96 ALA A CA 1
ATOM 755 C C . ALA A 1 96 ? 1.844 -6.801 -10.242 1.00 94.81 96 ALA A C 1
ATOM 757 O O . ALA A 1 96 ? 0.826 -6.555 -9.604 1.00 94.81 96 ALA A O 1
ATOM 758 N N . MET A 1 97 ? 1.844 -6.805 -11.579 1.00 97.50 97 MET A N 1
ATOM 759 C CA . MET A 1 97 ? 0.630 -6.567 -12.368 1.00 97.50 97 MET A CA 1
ATOM 760 C C . MET A 1 97 ? -0.386 -7.706 -12.229 1.00 97.50 97 MET A C 1
ATOM 762 O O . MET A 1 97 ? -1.572 -7.434 -12.099 1.00 97.50 97 MET A O 1
ATOM 766 N N . ALA A 1 98 ? 0.063 -8.965 -12.207 1.00 97.81 98 ALA A N 1
ATOM 767 C CA . ALA A 1 98 ? -0.829 -10.104 -11.983 1.00 97.81 98 ALA A CA 1
ATOM 768 C C . ALA A 1 98 ? -1.460 -10.079 -10.579 1.00 97.81 98 ALA A C 1
ATOM 770 O O . ALA A 1 98 ? -2.630 -10.413 -10.421 1.00 97.81 98 ALA A O 1
ATOM 771 N N . GLU A 1 99 ? -0.697 -9.658 -9.570 1.00 97.69 99 GLU A N 1
ATOM 772 C CA . GLU A 1 99 ? -1.202 -9.448 -8.212 1.00 97.69 99 GLU A CA 1
ATOM 773 C C . GLU A 1 99 ? -2.224 -8.305 -8.161 1.00 97.69 99 GLU A C 1
ATOM 775 O O . GLU A 1 99 ? -3.300 -8.464 -7.589 1.00 97.69 99 GLU A O 1
ATOM 780 N N . LEU A 1 100 ? -1.949 -7.189 -8.844 1.00 97.94 100 LEU A N 1
ATOM 781 C CA . LEU A 1 100 ? -2.896 -6.081 -8.960 1.00 97.94 100 LEU A CA 1
ATOM 782 C C . LEU A 1 100 ? -4.206 -6.499 -9.650 1.00 97.94 100 LEU A C 1
ATOM 784 O O . LEU A 1 100 ? -5.278 -6.061 -9.231 1.00 97.94 100 LEU A O 1
ATOM 788 N N . ASP A 1 101 ? -4.137 -7.349 -10.677 1.00 98.00 101 ASP A N 1
ATOM 789 C CA . ASP A 1 101 ? -5.317 -7.887 -11.360 1.00 98.00 101 ASP A CA 1
ATOM 790 C C . ASP A 1 101 ? -6.162 -8.785 -10.433 1.00 98.00 101 ASP A C 1
ATOM 792 O O . ASP A 1 101 ? -7.390 -8.665 -10.427 1.00 98.00 101 ASP A O 1
ATOM 796 N N . ASP A 1 102 ? -5.534 -9.633 -9.607 1.00 98.31 102 ASP A N 1
ATOM 797 C CA . ASP A 1 102 ? -6.233 -10.452 -8.599 1.00 98.31 102 ASP A CA 1
ATOM 798 C C . ASP A 1 102 ? -6.928 -9.578 -7.546 1.00 98.31 102 ASP A C 1
ATOM 800 O O . ASP A 1 102 ? -8.119 -9.738 -7.264 1.00 98.31 102 ASP A O 1
ATOM 804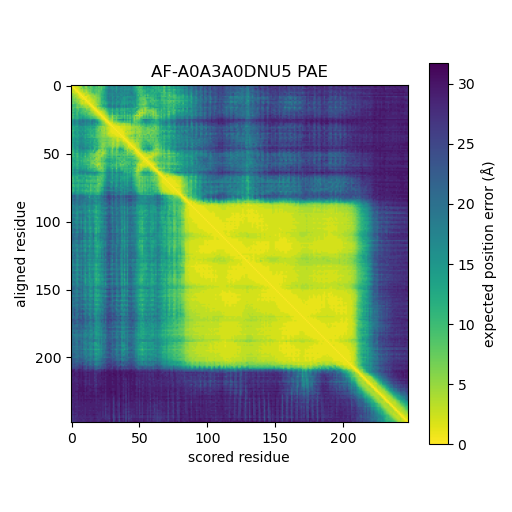 N N . VAL A 1 103 ? -6.212 -8.586 -7.012 1.00 97.94 103 VAL A N 1
ATOM 805 C CA . VAL A 1 103 ? -6.760 -7.643 -6.029 1.00 97.94 103 VAL A CA 1
ATOM 806 C C . VAL A 1 103 ? -7.918 -6.838 -6.625 1.00 97.94 103 VAL A C 1
ATOM 808 O O . VAL A 1 103 ? -8.935 -6.617 -5.964 1.00 97.94 103 VAL A O 1
ATOM 811 N N . LYS A 1 104 ? -7.820 -6.442 -7.897 1.00 97.94 104 LYS A N 1
ATOM 812 C CA . LYS A 1 104 ? -8.907 -5.765 -8.607 1.00 97.94 104 LYS A CA 1
ATOM 813 C C . LYS A 1 104 ? -10.131 -6.665 -8.768 1.00 97.94 104 LYS A C 1
ATOM 815 O O . LYS A 1 104 ? -11.242 -6.201 -8.527 1.00 97.94 104 LYS A O 1
ATOM 820 N N . ALA A 1 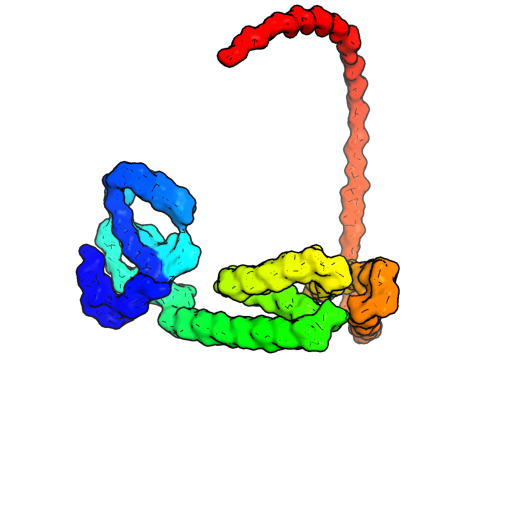105 ? -9.947 -7.936 -9.122 1.00 98.19 105 ALA A N 1
ATOM 821 C CA . ALA A 1 105 ? -11.049 -8.890 -9.207 1.00 98.19 105 ALA A CA 1
ATOM 822 C C . ALA A 1 105 ? -11.746 -9.069 -7.844 1.00 98.19 105 ALA A C 1
ATOM 824 O O . ALA A 1 105 ? -12.977 -9.058 -7.772 1.00 98.19 105 ALA A O 1
ATOM 825 N N . LYS A 1 106 ? -10.977 -9.140 -6.748 1.00 98.12 106 LYS A N 1
ATOM 826 C CA . LYS A 1 106 ? -11.524 -9.172 -5.380 1.00 98.12 106 LYS A CA 1
ATOM 827 C C . LYS A 1 106 ? -12.318 -7.911 -5.055 1.00 98.12 106 LYS A C 1
ATOM 829 O O . LYS A 1 106 ? -13.455 -8.021 -4.604 1.00 98.12 106 LYS A O 1
ATOM 834 N N . LEU A 1 107 ? -11.773 -6.732 -5.358 1.00 97.44 107 LEU A N 1
ATOM 835 C CA . LEU A 1 107 ? -12.450 -5.446 -5.173 1.00 97.44 107 LEU A CA 1
ATOM 836 C C . LEU A 1 107 ? -13.756 -5.349 -5.980 1.00 97.44 107 LEU A C 1
ATOM 838 O O . LEU A 1 107 ? -14.733 -4.775 -5.507 1.00 97.44 107 LEU A O 1
ATOM 842 N N . GLU A 1 108 ? -13.794 -5.901 -7.193 1.00 97.00 108 GLU A N 1
ATOM 843 C CA . GLU A 1 108 ? -15.012 -5.960 -8.008 1.00 97.00 108 GLU A CA 1
ATOM 844 C C . GLU A 1 108 ? -16.050 -6.927 -7.417 1.00 97.00 108 GLU A C 1
ATOM 846 O O . GLU A 1 108 ? -17.244 -6.629 -7.442 1.00 97.00 108 GLU A O 1
ATOM 851 N N . SER A 1 109 ? -15.607 -8.051 -6.846 1.00 97.88 109 SER A N 1
ATOM 852 C CA . SER A 1 109 ? -16.485 -9.041 -6.207 1.00 97.88 109 SER A CA 1
ATOM 853 C C . SER A 1 109 ? -16.971 -8.643 -4.807 1.00 97.88 109 SER A C 1
ATOM 855 O O . SER A 1 109 ? -17.998 -9.137 -4.346 1.00 97.88 109 SER A O 1
ATOM 857 N N . SER A 1 110 ? -16.236 -7.774 -4.113 1.00 97.38 110 SER A N 1
ATOM 858 C CA . SER A 1 110 ? -16.512 -7.327 -2.743 1.00 97.38 110 SER A CA 1
ATOM 859 C C . SER A 1 110 ? -16.161 -5.839 -2.607 1.00 97.38 110 SER A C 1
ATOM 861 O O . SER A 1 110 ? -15.128 -5.485 -2.034 1.00 97.38 110 SER A O 1
ATOM 863 N N . PRO A 1 111 ? -16.989 -4.941 -3.174 1.00 95.44 111 PRO A N 1
ATOM 864 C CA . PRO A 1 111 ? -16.692 -3.508 -3.261 1.00 95.44 111 PRO A CA 1
ATOM 865 C C . PRO A 1 111 ? -16.707 -2.777 -1.914 1.00 95.44 111 PRO A C 1
ATOM 867 O O . PRO A 1 111 ? -16.271 -1.624 -1.854 1.00 95.44 111 PRO A O 1
ATOM 870 N N . ASP A 1 112 ? -17.234 -3.426 -0.879 1.00 95.50 112 ASP A N 1
ATOM 871 C CA . ASP A 1 112 ? -17.319 -3.000 0.514 1.00 95.50 112 ASP A CA 1
ATOM 872 C C . ASP A 1 112 ? -16.224 -3.620 1.406 1.00 95.50 112 ASP A C 1
ATOM 874 O O . ASP A 1 112 ? -16.100 -3.264 2.581 1.00 95.50 112 ASP A O 1
ATOM 878 N N . ALA A 1 113 ? -15.396 -4.517 0.860 1.00 96.44 113 ALA A N 1
ATOM 879 C CA . ALA A 1 113 ? -14.283 -5.109 1.584 1.00 96.44 113 ALA A CA 1
ATOM 880 C C . ALA A 1 113 ? -13.101 -4.135 1.687 1.00 96.44 113 ALA A C 1
ATOM 882 O O . ALA A 1 113 ? -12.689 -3.494 0.719 1.00 96.44 113 ALA A O 1
ATOM 883 N N . LEU A 1 114 ? -12.513 -4.066 2.882 1.00 96.75 114 LEU A N 1
ATOM 884 C CA . LEU A 1 114 ? -11.335 -3.242 3.152 1.00 96.75 114 LEU A CA 1
ATOM 885 C C . LEU A 1 114 ? -10.042 -3.868 2.611 1.00 96.75 114 LEU A C 1
ATOM 887 O O . LEU A 1 114 ? -9.165 -3.150 2.142 1.00 96.75 114 LEU A O 1
ATOM 891 N N . GLU A 1 115 ? -9.940 -5.199 2.664 1.00 97.06 115 GLU A N 1
ATOM 892 C CA . GLU A 1 115 ? -8.726 -5.953 2.318 1.00 97.06 115 GLU A CA 1
ATOM 893 C C . GLU A 1 115 ? -8.215 -5.668 0.894 1.00 97.06 115 GLU A C 1
ATOM 895 O O . GLU A 1 115 ? -7.041 -5.311 0.771 1.00 97.06 115 GLU A O 1
ATOM 900 N N . PRO A 1 116 ? -9.053 -5.659 -0.163 1.00 98.12 116 PRO A N 1
ATOM 901 C CA . PRO A 1 116 ? -8.576 -5.334 -1.505 1.00 98.12 116 PRO A CA 1
ATOM 902 C C . PRO A 1 116 ? -8.059 -3.894 -1.632 1.00 98.12 116 PRO A C 1
ATOM 904 O O . PRO A 1 116 ? -7.143 -3.621 -2.403 1.00 98.12 116 PRO A O 1
ATOM 907 N N . ILE A 1 117 ? -8.624 -2.952 -0.871 1.00 98.12 117 ILE A N 1
ATOM 908 C CA . ILE A 1 117 ? -8.191 -1.548 -0.894 1.00 98.12 117 ILE A CA 1
ATOM 909 C C . ILE A 1 117 ? -6.833 -1.399 -0.203 1.00 98.12 117 ILE A C 1
ATOM 911 O O . ILE A 1 117 ? -5.955 -0.726 -0.744 1.00 98.12 117 ILE A O 1
ATOM 915 N N . SER A 1 118 ? -6.640 -2.052 0.946 1.00 97.56 118 SER A N 1
ATOM 916 C CA . SER A 1 118 ? -5.346 -2.092 1.636 1.00 97.56 118 SER A CA 1
ATOM 917 C C . SER A 1 118 ? -4.261 -2.733 0.767 1.00 97.56 118 SER A C 1
ATOM 919 O O . SER A 1 118 ? -3.171 -2.181 0.664 1.00 97.56 118 SER A O 1
ATOM 921 N N . ALA A 1 119 ? -4.574 -3.822 0.058 1.00 97.69 119 ALA A N 1
ATOM 922 C CA . ALA A 1 119 ? -3.630 -4.470 -0.854 1.00 97.69 119 ALA A CA 1
ATOM 923 C C . ALA A 1 119 ? -3.220 -3.564 -2.036 1.00 97.69 119 ALA A C 1
ATOM 925 O O . ALA A 1 119 ? -2.059 -3.555 -2.438 1.00 97.69 119 ALA A O 1
ATOM 926 N N . ILE A 1 120 ? -4.131 -2.738 -2.576 1.00 98.38 120 ILE A N 1
ATOM 927 C CA . ILE A 1 120 ? -3.778 -1.746 -3.615 1.00 98.38 120 ILE A CA 1
ATOM 928 C C . ILE A 1 120 ? -2.805 -0.691 -3.073 1.00 98.38 120 ILE A C 1
ATOM 930 O O . ILE A 1 120 ? -1.894 -0.282 -3.797 1.00 98.38 120 ILE A O 1
ATOM 934 N N . LEU A 1 121 ? -3.005 -0.226 -1.834 1.00 97.88 121 LEU A N 1
ATOM 935 C CA . LEU A 1 121 ? -2.100 0.732 -1.189 1.00 97.88 121 LEU A CA 1
ATOM 936 C C . LEU A 1 121 ? -0.719 0.110 -0.964 1.00 97.88 121 LEU A C 1
ATOM 938 O O . LEU A 1 121 ? 0.281 0.703 -1.368 1.00 97.88 121 LEU A O 1
ATOM 942 N N . GLU A 1 122 ? -0.670 -1.121 -0.454 1.00 96.38 122 GLU A N 1
ATOM 943 C CA . GLU A 1 122 ? 0.577 -1.861 -0.257 1.00 96.38 122 GLU A CA 1
ATOM 944 C C . GLU A 1 122 ? 1.338 -2.053 -1.578 1.00 96.38 122 GLU A C 1
ATOM 946 O O . GLU A 1 122 ? 2.541 -1.788 -1.642 1.00 96.38 122 GLU A O 1
ATOM 951 N N . LEU A 1 123 ? 0.657 -2.425 -2.668 1.00 96.94 123 LEU A N 1
ATOM 952 C CA . LEU A 1 123 ? 1.267 -2.525 -4.000 1.00 96.94 123 LEU A CA 1
ATOM 953 C C . LEU A 1 123 ? 1.821 -1.175 -4.492 1.00 96.94 123 LEU A C 1
ATOM 955 O O . LEU A 1 123 ? 2.903 -1.129 -5.089 1.00 96.94 123 LEU A O 1
ATOM 959 N N . ASP A 1 124 ? 1.130 -0.058 -4.234 1.00 96.94 124 ASP A N 1
ATOM 960 C CA . ASP A 1 124 ? 1.639 1.280 -4.573 1.00 96.94 124 ASP A CA 1
ATOM 961 C C . ASP A 1 124 ? 2.879 1.647 -3.742 1.00 96.94 124 ASP A C 1
ATOM 963 O O . ASP A 1 124 ? 3.868 2.147 -4.290 1.00 96.94 124 ASP A O 1
ATOM 967 N N . GLY A 1 125 ? 2.856 1.364 -2.438 1.00 92.88 125 GLY A N 1
ATOM 968 C CA . GLY A 1 125 ? 3.952 1.644 -1.513 1.00 92.88 125 GLY A CA 1
ATOM 969 C C . GLY A 1 125 ? 5.206 0.812 -1.796 1.00 92.88 125 GLY A C 1
ATOM 970 O O . GLY A 1 125 ? 6.315 1.355 -1.862 1.00 92.88 125 GLY A O 1
ATOM 971 N N . THR A 1 126 ? 5.032 -0.492 -2.022 1.00 92.00 126 THR A N 1
ATOM 972 C CA . THR A 1 126 ? 6.119 -1.465 -2.229 1.00 92.00 126 THR A CA 1
ATOM 973 C C . THR A 1 126 ? 6.710 -1.399 -3.637 1.00 92.00 126 THR A C 1
ATOM 975 O O . THR A 1 126 ? 7.934 -1.382 -3.796 1.00 92.00 126 THR A O 1
ATOM 978 N N . HIS A 1 127 ? 5.870 -1.326 -4.674 1.00 91.50 127 HIS A N 1
ATOM 979 C CA . HIS A 1 127 ? 6.309 -1.408 -6.069 1.00 91.50 127 HIS A CA 1
ATOM 980 C C . HIS A 1 127 ? 6.234 -0.078 -6.812 1.00 91.50 127 HIS A C 1
ATOM 982 O O . HIS A 1 127 ? 7.056 0.166 -7.699 1.00 91.50 127 HIS A O 1
ATOM 988 N N . GLY A 1 128 ? 5.323 0.825 -6.446 1.00 89.25 128 GLY A N 1
ATOM 989 C CA . GLY A 1 128 ? 5.040 2.029 -7.229 1.00 89.25 128 GLY A CA 1
ATOM 990 C C . GLY A 1 128 ? 6.228 2.988 -7.388 1.00 89.25 128 GLY A C 1
ATOM 991 O O . GLY A 1 128 ? 6.330 3.688 -8.397 1.00 89.25 128 GLY A O 1
ATOM 992 N N . LYS A 1 129 ? 7.179 3.012 -6.442 1.00 86.38 129 LYS A N 1
ATOM 993 C CA . LYS A 1 129 ? 8.415 3.812 -6.583 1.00 86.38 129 LYS A CA 1
ATOM 994 C C . LYS A 1 129 ? 9.338 3.287 -7.685 1.00 86.38 129 LYS A C 1
ATOM 996 O O . LYS A 1 129 ? 9.964 4.088 -8.370 1.00 86.38 129 LYS A O 1
ATOM 1001 N N . GLN A 1 130 ? 9.432 1.967 -7.834 1.00 86.25 130 GLN A N 1
ATOM 1002 C CA . GLN A 1 130 ? 10.363 1.309 -8.757 1.00 86.25 130 GLN A CA 1
ATOM 1003 C C . GLN A 1 130 ? 9.711 0.957 -10.099 1.00 86.25 130 GLN A C 1
ATOM 1005 O O . GLN A 1 130 ? 10.421 0.803 -11.087 1.00 86.25 130 GLN A O 1
ATOM 1010 N N . MET A 1 131 ? 8.382 0.826 -10.131 1.00 88.50 131 MET A N 1
ATOM 1011 C CA . MET A 1 131 ? 7.599 0.386 -11.286 1.00 88.50 131 MET A CA 1
ATOM 1012 C C . MET A 1 131 ? 6.515 1.427 -11.610 1.00 88.50 131 MET A C 1
ATOM 1014 O O . MET A 1 131 ? 5.406 1.366 -11.065 1.00 88.50 131 MET A O 1
ATOM 1018 N N . PRO A 1 132 ? 6.812 2.414 -12.479 1.00 87.94 132 PRO A N 1
ATOM 1019 C CA . PRO A 1 132 ? 5.876 3.482 -12.831 1.00 87.94 132 PRO A CA 1
ATOM 1020 C C . PRO A 1 132 ? 4.546 2.981 -13.402 1.00 87.94 132 PRO A C 1
ATOM 1022 O O . PRO A 1 132 ? 3.520 3.636 -13.222 1.00 87.94 132 PRO A O 1
ATOM 1025 N N . GLU A 1 133 ? 4.548 1.831 -14.077 1.00 92.62 133 GLU A N 1
ATOM 1026 C CA . GLU A 1 133 ? 3.352 1.188 -14.618 1.00 92.62 133 GLU A CA 1
ATOM 1027 C C . GLU A 1 133 ? 2.403 0.736 -13.505 1.00 92.62 133 GLU A C 1
ATOM 1029 O O . GLU A 1 133 ? 1.219 1.074 -13.557 1.00 92.62 133 GLU A O 1
ATOM 1034 N N . VAL A 1 134 ? 2.930 0.071 -12.467 1.00 95.50 134 VAL A N 1
ATOM 1035 C CA . VAL A 1 134 ? 2.153 -0.331 -11.282 1.00 95.50 134 VAL A CA 1
ATOM 1036 C C . VAL A 1 134 ? 1.571 0.912 -10.620 1.00 95.50 134 VAL A C 1
ATOM 1038 O O . VAL A 1 134 ? 0.360 1.000 -10.446 1.00 95.50 134 VAL A O 1
ATOM 1041 N N . ARG A 1 135 ? 2.406 1.934 -10.375 1.00 95.94 135 ARG A N 1
ATOM 1042 C CA . ARG A 1 135 ? 1.976 3.206 -9.771 1.00 95.94 135 ARG A CA 1
ATOM 1043 C C . ARG A 1 135 ? 0.871 3.905 -10.554 1.00 95.94 135 ARG A C 1
ATOM 1045 O O . ARG A 1 135 ? 0.010 4.579 -9.992 1.00 95.94 135 ARG A O 1
ATOM 1052 N N . LYS A 1 136 ? 0.944 3.858 -11.883 1.00 96.94 136 LYS A N 1
ATOM 1053 C CA . LYS A 1 136 ? -0.057 4.486 -12.745 1.00 96.94 136 LYS A CA 1
ATOM 1054 C C . LYS A 1 136 ? -1.405 3.789 -12.586 1.00 96.94 136 LYS A C 1
ATOM 1056 O O . LYS A 1 136 ? -2.423 4.478 -12.498 1.00 96.94 136 LYS A O 1
ATOM 1061 N N . GLU A 1 137 ? -1.411 2.461 -12.547 1.00 97.62 137 GLU A N 1
ATOM 1062 C CA . GLU A 1 137 ? -2.643 1.682 -12.450 1.00 97.62 137 GLU A CA 1
ATOM 1063 C C . GLU A 1 137 ? -3.238 1.716 -11.036 1.00 97.62 137 GLU A C 1
ATOM 1065 O O . GLU A 1 137 ? -4.427 2.010 -10.899 1.00 97.62 137 GLU A O 1
ATOM 1070 N N . THR A 1 138 ? -2.429 1.569 -9.980 1.00 98.06 138 THR A N 1
ATOM 1071 C CA . THR A 1 138 ? -2.876 1.749 -8.584 1.00 98.06 138 THR A CA 1
ATOM 1072 C C . THR A 1 138 ? -3.510 3.127 -8.399 1.00 98.06 138 THR A C 1
ATOM 1074 O O . THR A 1 138 ? -4.652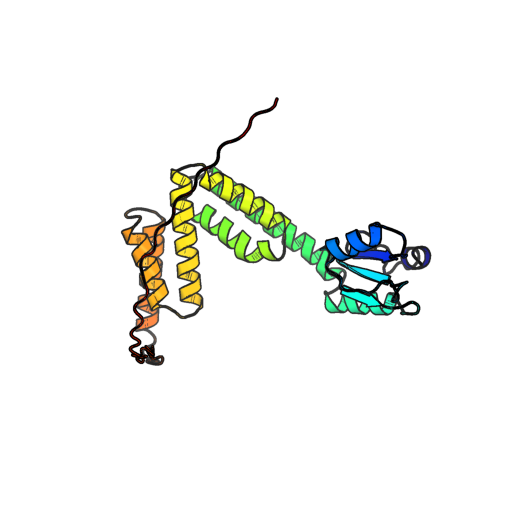 3.226 -7.951 1.00 98.06 138 THR A O 1
ATOM 1077 N N . LYS A 1 139 ? -2.858 4.208 -8.854 1.00 98.12 139 LYS A N 1
ATOM 1078 C CA . LYS A 1 139 ? -3.426 5.568 -8.798 1.00 98.12 139 LYS A CA 1
ATOM 1079 C C . LYS A 1 139 ? -4.753 5.686 -9.529 1.00 98.12 139 LYS A C 1
ATOM 1081 O O . LYS A 1 139 ? -5.661 6.345 -9.027 1.00 98.12 139 LYS A O 1
ATOM 1086 N N . ARG A 1 140 ? -4.885 5.070 -10.705 1.00 98.31 140 ARG A N 1
ATOM 1087 C CA . ARG A 1 140 ? -6.139 5.085 -11.465 1.00 98.31 140 ARG A CA 1
ATOM 1088 C C . ARG A 1 140 ? -7.270 4.438 -10.669 1.00 98.31 140 ARG A C 1
ATOM 1090 O O . ARG A 1 140 ? -8.366 4.999 -10.631 1.00 98.31 140 ARG A O 1
ATOM 1097 N N . ILE A 1 141 ? -7.001 3.298 -10.034 1.00 98.12 141 ILE A N 1
ATOM 1098 C CA . ILE A 1 141 ? -7.971 2.585 -9.199 1.00 98.12 141 ILE A CA 1
ATOM 1099 C C . ILE A 1 141 ? -8.328 3.432 -7.972 1.00 98.12 141 ILE A C 1
ATOM 1101 O O . ILE A 1 141 ? -9.505 3.713 -7.752 1.00 98.12 141 ILE A O 1
ATOM 1105 N N . LEU A 1 142 ? -7.336 3.939 -7.236 1.00 97.94 142 LEU A N 1
ATOM 1106 C CA . LEU A 1 142 ? -7.548 4.777 -6.050 1.00 97.94 142 LEU A CA 1
ATOM 1107 C C . LEU A 1 142 ? -8.364 6.040 -6.373 1.00 97.94 142 LEU A C 1
ATOM 1109 O O . LEU A 1 142 ? -9.328 6.352 -5.676 1.00 97.94 142 LEU A O 1
ATOM 1113 N N . SER A 1 143 ? -8.063 6.728 -7.478 1.00 98.25 143 SER A N 1
ATOM 1114 C CA . SER A 1 143 ? -8.856 7.877 -7.937 1.00 98.25 143 SER A CA 1
ATOM 1115 C C . SER A 1 143 ? -10.286 7.507 -8.347 1.00 98.25 143 SER A C 1
ATOM 1117 O O . SER A 1 143 ? -11.170 8.364 -8.319 1.00 98.25 143 SER A O 1
ATOM 1119 N N . ALA A 1 144 ? -10.543 6.266 -8.767 1.00 97.88 144 ALA A N 1
ATOM 1120 C CA . ALA A 1 144 ? -11.899 5.792 -9.031 1.00 97.88 144 ALA A CA 1
ATOM 1121 C C . ALA A 1 144 ? -12.667 5.517 -7.727 1.00 97.88 144 ALA A C 1
ATOM 1123 O O . ALA A 1 144 ? -13.843 5.876 -7.645 1.00 97.88 144 ALA A O 1
ATOM 1124 N N . LEU A 1 145 ? -12.003 4.960 -6.706 1.00 97.31 145 LEU A N 1
ATOM 1125 C CA . LEU A 1 145 ? -12.571 4.768 -5.365 1.00 97.31 145 LEU A CA 1
ATOM 1126 C C . LEU A 1 145 ? -12.958 6.111 -4.726 1.00 97.31 145 LEU A C 1
ATOM 1128 O O . LEU A 1 145 ? -14.052 6.245 -4.187 1.00 97.31 145 LEU A O 1
ATOM 1132 N N . GLU A 1 146 ? -12.117 7.142 -4.861 1.00 97.75 146 GLU A N 1
ATOM 1133 C CA . GLU A 1 146 ? -12.372 8.484 -4.306 1.00 97.75 146 GLU A CA 1
ATOM 1134 C C . GLU A 1 146 ? -13.648 9.152 -4.849 1.00 97.75 146 GLU A C 1
ATOM 1136 O O . GLU A 1 146 ? -14.220 10.024 -4.190 1.00 97.75 146 GLU A O 1
ATOM 1141 N N . LYS A 1 147 ? -14.117 8.745 -6.036 1.00 97.88 147 LYS A N 1
ATOM 1142 C CA . LYS A 1 147 ? -15.331 9.285 -6.670 1.00 97.88 147 LYS A CA 1
ATOM 1143 C C . LYS A 1 147 ? -16.622 8.652 -6.151 1.00 97.88 147 LYS A C 1
ATOM 1145 O O . LYS A 1 147 ? -17.697 9.173 -6.437 1.00 97.88 147 LYS A O 1
ATOM 1150 N N . LYS A 1 148 ? -16.538 7.543 -5.416 1.00 96.56 148 LYS A N 1
ATOM 1151 C CA . LYS A 1 148 ? -17.690 6.814 -4.878 1.00 96.56 148 LYS A CA 1
ATOM 1152 C C . LYS A 1 148 ? -17.722 6.999 -3.356 1.00 96.56 148 LYS A C 1
ATOM 1154 O O . LYS A 1 148 ? -16.786 6.556 -2.698 1.00 96.56 148 LYS A O 1
ATOM 1159 N N . PRO A 1 149 ? -18.751 7.643 -2.771 1.00 95.44 149 PRO A N 1
ATOM 1160 C CA . PRO A 1 149 ? -18.746 8.025 -1.353 1.00 95.44 149 PRO A CA 1
ATOM 1161 C C . PRO A 1 149 ? -18.453 6.881 -0.371 1.00 95.44 149 PRO A C 1
ATOM 1163 O O . PRO A 1 149 ? -17.633 7.050 0.528 1.00 95.44 149 PRO A O 1
ATOM 1166 N N . GLU A 1 150 ? -19.065 5.714 -0.573 1.00 91.88 150 GLU A N 1
ATOM 1167 C CA . GLU A 1 150 ? -18.875 4.533 0.284 1.00 91.88 150 GLU A CA 1
ATOM 1168 C C . GLU A 1 150 ? -17.437 3.997 0.198 1.00 91.88 150 GLU A C 1
ATOM 1170 O O . GLU A 1 150 ? -16.766 3.800 1.210 1.00 91.88 150 GLU A O 1
ATOM 1175 N N . GLN A 1 151 ? -16.907 3.873 -1.020 1.00 95.75 151 GLN A N 1
ATOM 1176 C CA . GLN A 1 151 ? -15.535 3.414 -1.251 1.00 95.75 151 GLN A CA 1
ATOM 1177 C C . GLN A 1 151 ? -14.489 4.438 -0.799 1.00 95.75 151 GLN A C 1
ATOM 1179 O O . GLN A 1 151 ? -13.409 4.066 -0.348 1.00 95.75 151 GLN A O 1
ATOM 1184 N N . LYS A 1 152 ? -14.809 5.734 -0.856 1.00 97.62 152 LYS A N 1
ATOM 1185 C CA . LYS A 1 152 ? -13.967 6.804 -0.317 1.00 97.62 152 LYS A CA 1
ATOM 1186 C C . LYS A 1 152 ? -13.803 6.679 1.198 1.00 97.62 152 LYS A C 1
ATOM 1188 O O . LYS A 1 152 ? -12.704 6.917 1.705 1.00 97.62 152 LYS A O 1
ATOM 1193 N N . ALA A 1 153 ? -14.863 6.315 1.922 1.00 96.19 153 ALA A N 1
ATOM 1194 C CA . ALA A 1 153 ? -14.781 6.084 3.361 1.00 96.19 153 ALA A CA 1
ATOM 1195 C C . ALA A 1 153 ? -13.863 4.891 3.673 1.00 96.19 153 ALA A C 1
ATOM 1197 O O . ALA A 1 153 ? -12.965 5.023 4.503 1.00 96.19 153 ALA A O 1
ATOM 1198 N N . LEU A 1 154 ? -14.011 3.779 2.946 1.00 97.25 154 LEU A N 1
ATOM 1199 C CA . LEU A 1 154 ? -13.139 2.606 3.095 1.00 97.25 154 LEU A CA 1
ATOM 1200 C C . LEU A 1 154 ? -11.679 2.907 2.737 1.00 97.25 154 LEU A C 1
ATOM 1202 O O . LEU A 1 154 ? -10.776 2.540 3.480 1.00 97.25 154 LEU A O 1
ATOM 1206 N N . LEU A 1 155 ? -11.431 3.652 1.658 1.00 98.12 155 LEU A N 1
ATOM 1207 C CA . LEU A 1 155 ? -10.087 4.110 1.302 1.00 98.12 155 LEU A CA 1
ATOM 1208 C C . LEU A 1 155 ? -9.472 5.002 2.386 1.00 98.12 155 LEU A C 1
ATOM 1210 O O . LEU A 1 155 ? -8.275 4.921 2.654 1.00 98.12 155 LEU A O 1
ATOM 1214 N N . THR A 1 156 ? -10.281 5.845 3.027 1.00 98.06 156 THR A N 1
ATOM 1215 C CA . THR A 1 156 ? -9.813 6.667 4.148 1.00 98.06 156 THR A CA 1
ATOM 1216 C C . THR A 1 156 ? -9.410 5.790 5.334 1.00 98.06 156 THR A C 1
ATOM 1218 O O . THR A 1 156 ? -8.333 5.994 5.887 1.00 98.06 156 THR A O 1
ATOM 1221 N N . GLN A 1 157 ? -10.222 4.786 5.685 1.00 97.75 157 GLN A N 1
ATOM 1222 C CA . GLN A 1 157 ? -9.891 3.814 6.733 1.00 97.75 157 GLN A CA 1
ATOM 1223 C C . GLN A 1 157 ? -8.599 3.051 6.408 1.00 97.75 157 GLN A C 1
ATOM 1225 O O . GLN A 1 157 ? -7.720 2.968 7.260 1.00 97.75 157 GLN A O 1
ATOM 1230 N N . ALA A 1 158 ? -8.445 2.564 5.172 1.00 98.19 158 ALA A N 1
ATOM 1231 C CA . ALA A 1 158 ? -7.258 1.827 4.736 1.00 98.19 158 ALA A CA 1
ATOM 1232 C C . ALA A 1 158 ? -5.974 2.670 4.850 1.00 98.19 158 ALA A C 1
ATOM 1234 O O . ALA A 1 158 ? -4.992 2.211 5.422 1.00 98.19 158 ALA A O 1
ATOM 1235 N N . ARG A 1 159 ? -6.002 3.940 4.412 1.00 98.25 159 ARG A N 1
ATOM 1236 C CA . ARG A 1 159 ? -4.867 4.874 4.573 1.00 98.25 159 ARG A CA 1
ATOM 1237 C C . ARG A 1 159 ? -4.527 5.143 6.041 1.00 98.25 159 ARG A C 1
ATOM 1239 O O . ARG A 1 159 ? -3.361 5.296 6.391 1.00 98.25 159 ARG A O 1
ATOM 1246 N N . MET A 1 160 ? -5.538 5.237 6.907 1.00 98.31 160 MET A N 1
ATOM 1247 C CA . MET A 1 160 ? -5.305 5.420 8.341 1.00 98.31 160 MET A CA 1
ATOM 1248 C C . MET A 1 160 ? -4.678 4.176 8.979 1.00 98.31 160 MET A C 1
ATOM 1250 O O . MET A 1 160 ? -3.789 4.329 9.812 1.00 98.31 160 MET A O 1
ATOM 1254 N N . LEU A 1 161 ? -5.107 2.972 8.579 1.00 98.12 161 LEU A N 1
ATOM 1255 C CA . LEU A 1 161 ? -4.497 1.714 9.020 1.00 98.12 161 LEU A CA 1
ATOM 1256 C C . LEU A 1 161 ? -3.039 1.608 8.565 1.00 98.12 161 LEU A C 1
ATOM 1258 O O . LEU A 1 161 ? -2.187 1.285 9.382 1.00 98.12 161 LEU A O 1
ATOM 1262 N N . GLU A 1 162 ? -2.744 1.926 7.302 1.00 97.31 162 GLU A N 1
ATOM 1263 C CA . GLU A 1 162 ? -1.376 1.928 6.766 1.00 97.31 162 GLU A CA 1
ATOM 1264 C C . GLU A 1 162 ? -0.470 2.872 7.571 1.00 97.31 162 GLU A C 1
ATOM 1266 O O . GLU A 1 162 ? 0.578 2.461 8.059 1.00 97.31 162 GLU A O 1
ATOM 1271 N N . SER A 1 163 ? -0.927 4.101 7.834 1.00 97.44 163 SER A N 1
ATOM 1272 C CA . SER A 1 163 ? -0.177 5.061 8.654 1.00 97.44 163 SER A CA 1
ATOM 1273 C C . SER A 1 163 ? 0.023 4.591 10.104 1.00 97.44 163 SER A C 1
ATOM 1275 O O . SER A 1 163 ? 1.088 4.805 10.683 1.00 97.44 163 SER A O 1
ATOM 1277 N N . ALA A 1 164 ? -0.973 3.934 10.708 1.00 97.69 164 ALA A N 1
ATOM 1278 C CA . ALA A 1 164 ? -0.836 3.354 12.043 1.00 97.69 164 ALA A CA 1
ATOM 1279 C C . ALA A 1 164 ? 0.166 2.183 12.061 1.00 97.69 164 ALA A C 1
ATOM 1281 O O . ALA A 1 164 ? 0.968 2.072 12.990 1.00 97.69 164 ALA A O 1
ATOM 1282 N N . ALA A 1 165 ? 0.164 1.346 11.022 1.00 96.75 165 ALA A N 1
ATOM 1283 C CA . ALA A 1 165 ? 1.109 0.248 10.859 1.00 96.75 165 ALA A CA 1
ATOM 1284 C C . ALA A 1 165 ? 2.546 0.751 10.648 1.00 96.75 165 ALA A C 1
ATOM 1286 O O . ALA A 1 165 ? 3.471 0.208 11.251 1.00 96.75 165 ALA A O 1
ATOM 1287 N N . GLU A 1 166 ? 2.742 1.823 9.874 1.00 95.94 166 GLU A N 1
ATOM 1288 C CA . GLU A 1 166 ? 4.043 2.490 9.726 1.00 95.94 166 GLU A CA 1
ATOM 1289 C C . GLU A 1 166 ? 4.579 2.976 11.081 1.00 95.94 166 GLU A C 1
ATOM 1291 O O . GLU A 1 166 ? 5.722 2.689 11.433 1.00 95.94 166 GLU A O 1
ATOM 1296 N N . LEU A 1 167 ? 3.741 3.626 11.899 1.00 96.62 167 LEU A N 1
ATOM 1297 C CA . LEU A 1 167 ? 4.125 4.048 13.253 1.00 96.62 167 LEU A CA 1
ATOM 1298 C C . LEU A 1 167 ? 4.521 2.861 14.142 1.00 96.62 167 LEU A C 1
ATOM 1300 O O . LEU A 1 167 ? 5.478 2.960 14.912 1.00 96.62 167 LEU A O 1
ATOM 1304 N N . ALA A 1 168 ? 3.806 1.738 14.043 1.00 96.00 168 ALA A N 1
ATOM 1305 C CA . ALA A 1 168 ? 4.142 0.527 14.786 1.00 96.00 168 ALA A CA 1
ATOM 1306 C C . ALA A 1 168 ? 5.490 -0.059 14.326 1.00 96.00 168 ALA A C 1
ATOM 1308 O O . ALA A 1 168 ? 6.317 -0.423 15.163 1.00 96.00 168 ALA A O 1
ATOM 1309 N N . ALA A 1 169 ? 5.749 -0.086 13.015 1.00 94.44 169 ALA A N 1
ATOM 1310 C CA . ALA A 1 169 ? 7.020 -0.534 12.445 1.00 94.44 169 ALA A CA 1
ATOM 1311 C C . ALA A 1 169 ? 8.200 0.370 12.852 1.00 94.44 169 ALA A C 1
ATOM 1313 O O . ALA A 1 169 ? 9.307 -0.118 13.078 1.00 94.44 169 ALA A O 1
ATOM 1314 N N . GLU A 1 170 ? 7.956 1.671 13.034 1.00 95.31 170 GLU A N 1
ATOM 1315 C CA . GLU A 1 170 ? 8.906 2.642 13.598 1.00 95.31 170 GLU A CA 1
ATOM 1316 C C . GLU A 1 170 ? 9.101 2.506 15.122 1.00 95.31 170 GLU A C 1
ATOM 1318 O O . GLU A 1 170 ? 9.763 3.345 15.731 1.00 95.31 170 GLU A O 1
ATOM 1323 N N . LYS A 1 171 ? 8.531 1.473 15.762 1.00 94.44 171 LYS A N 1
ATOM 1324 C CA . LYS A 1 171 ? 8.518 1.265 17.223 1.00 94.44 171 LYS A CA 1
ATOM 1325 C C . LYS A 1 171 ? 7.836 2.388 18.011 1.00 94.44 171 LYS A C 1
ATOM 1327 O O . LYS A 1 171 ? 8.004 2.506 19.222 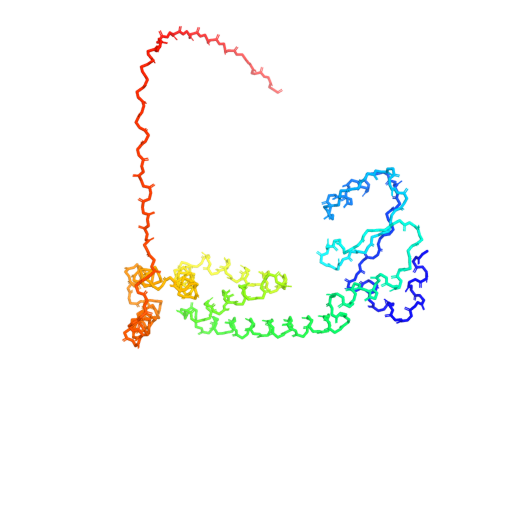1.00 94.44 171 LYS A O 1
ATOM 1332 N N . ARG A 1 172 ? 7.007 3.205 17.360 1.00 95.38 172 ARG A N 1
ATOM 1333 C CA . ARG A 1 172 ? 6.226 4.277 17.996 1.00 95.38 172 ARG A CA 1
ATOM 1334 C C . ARG A 1 172 ? 4.866 3.739 18.433 1.00 95.38 172 ARG A C 1
ATOM 1336 O O . ARG A 1 172 ? 3.824 4.285 18.069 1.00 95.38 172 ARG A O 1
ATOM 1343 N N . THR A 1 173 ? 4.883 2.668 19.227 1.00 95.44 173 THR A N 1
ATOM 1344 C CA . THR A 1 173 ? 3.707 1.856 19.584 1.00 95.44 173 THR A CA 1
ATOM 1345 C C . THR A 1 173 ? 2.560 2.682 20.165 1.00 95.44 173 THR A C 1
ATOM 1347 O O . THR A 1 173 ? 1.424 2.526 19.729 1.00 95.44 173 THR A O 1
ATOM 1350 N N . ASN A 1 174 ? 2.837 3.629 21.069 1.00 94.81 174 ASN A N 1
ATOM 1351 C CA . ASN A 1 174 ? 1.795 4.483 21.657 1.00 94.81 174 ASN A CA 1
ATOM 1352 C C . ASN A 1 174 ? 1.068 5.324 20.596 1.00 94.81 174 ASN A C 1
ATOM 1354 O O . ASN A 1 174 ? -0.160 5.361 20.569 1.00 94.81 174 ASN A O 1
ATOM 1358 N N . LYS A 1 175 ? 1.817 5.934 19.667 1.00 96.50 175 LYS A N 1
ATOM 1359 C CA . LYS A 1 175 ? 1.245 6.738 18.573 1.00 96.50 175 LYS A CA 1
ATOM 1360 C C . LYS A 1 175 ? 0.475 5.863 17.579 1.00 96.50 175 LYS A C 1
ATOM 1362 O O . LYS A 1 175 ? -0.562 6.285 17.075 1.00 96.50 175 LYS A O 1
ATOM 1367 N N . ALA A 1 176 ? 0.946 4.640 17.326 1.00 97.75 176 ALA A N 1
ATOM 1368 C CA . ALA A 1 176 ? 0.213 3.665 16.521 1.00 97.75 176 ALA A CA 1
ATOM 1369 C C . ALA A 1 176 ? -1.135 3.299 17.166 1.00 97.75 176 ALA A C 1
ATOM 1371 O O . ALA A 1 176 ? -2.168 3.358 16.503 1.00 97.75 176 ALA A O 1
ATOM 1372 N N . ILE A 1 177 ? -1.148 3.000 18.473 1.00 97.25 177 ILE A N 1
ATOM 1373 C CA . ILE A 1 177 ? -2.371 2.697 19.235 1.00 97.25 177 ILE A CA 1
ATOM 1374 C C . ILE A 1 177 ? -3.346 3.881 19.211 1.00 97.25 177 ILE A C 1
ATOM 1376 O O . ILE A 1 177 ? -4.536 3.680 18.976 1.00 97.25 177 ILE A O 1
ATOM 1380 N N . GLU A 1 178 ? -2.876 5.115 19.410 1.00 97.44 178 GLU A N 1
ATOM 1381 C CA . GLU A 1 178 ? -3.718 6.318 19.309 1.00 97.44 178 GLU A CA 1
ATOM 1382 C C . GLU A 1 178 ? -4.354 6.469 17.920 1.00 97.44 178 GLU A C 1
ATOM 1384 O O . GLU A 1 178 ? -5.547 6.770 17.799 1.00 97.44 178 GLU A O 1
ATOM 1389 N N . MET A 1 179 ? -3.585 6.205 16.861 1.00 97.94 179 MET A N 1
ATOM 1390 C CA . MET A 1 179 ? -4.089 6.244 15.491 1.00 97.94 179 MET A CA 1
ATOM 1391 C C . MET A 1 179 ? -5.145 5.156 15.252 1.00 97.94 179 MET A C 1
ATOM 1393 O O . MET A 1 179 ? -6.217 5.456 14.726 1.00 97.94 179 MET A O 1
ATOM 1397 N N . TYR A 1 180 ? -4.912 3.922 15.713 1.00 98.44 180 TYR A N 1
ATOM 1398 C CA . TYR A 1 180 ? -5.906 2.846 15.649 1.00 98.44 180 TYR A CA 1
ATOM 1399 C C . TYR A 1 180 ? -7.181 3.183 16.437 1.00 98.44 180 TYR A C 1
ATOM 1401 O O . TYR A 1 180 ? -8.285 2.994 15.925 1.00 98.44 180 TYR A O 1
ATOM 1409 N N . ARG A 1 181 ? -7.064 3.763 17.639 1.00 98.25 181 ARG A N 1
ATOM 1410 C CA . ARG A 1 181 ? -8.222 4.230 18.426 1.00 98.25 181 ARG A CA 1
ATOM 1411 C C . ARG A 1 181 ? -9.018 5.299 17.680 1.00 98.25 181 ARG A C 1
ATOM 1413 O O . ARG A 1 181 ? -10.244 5.243 17.665 1.00 98.25 181 ARG A O 1
ATOM 1420 N N . THR A 1 182 ? -8.334 6.206 16.983 1.00 98.25 182 THR A N 1
ATOM 1421 C CA . THR A 1 182 ? -8.978 7.229 16.144 1.00 98.25 182 THR A CA 1
ATOM 1422 C C . THR A 1 182 ? -9.792 6.609 15.000 1.00 98.25 182 THR A C 1
ATOM 1424 O O . THR A 1 182 ? -10.843 7.139 14.640 1.00 98.25 182 THR A O 1
ATOM 1427 N N . ILE A 1 183 ? -9.340 5.491 14.417 1.00 98.06 183 ILE A N 1
ATOM 1428 C CA . ILE A 1 183 ? -10.099 4.761 13.383 1.00 98.06 183 ILE A CA 1
ATOM 1429 C C . ILE A 1 183 ? -11.393 4.199 13.976 1.00 98.06 183 ILE A C 1
ATOM 1431 O O . ILE A 1 183 ? -12.455 4.387 13.386 1.00 98.06 183 ILE A O 1
ATOM 1435 N N . ILE A 1 184 ? -11.310 3.565 15.150 1.00 98.44 184 ILE A N 1
ATOM 1436 C CA . ILE A 1 184 ? -12.468 2.993 15.855 1.00 98.44 184 ILE A CA 1
ATOM 1437 C C . ILE A 1 184 ? -13.489 4.083 16.203 1.00 98.44 184 ILE A C 1
ATOM 1439 O O . ILE A 1 184 ? -14.682 3.897 15.980 1.00 98.44 184 ILE A O 1
ATOM 1443 N N . GLU A 1 185 ? -13.028 5.232 16.701 1.00 98.12 185 GLU A N 1
ATOM 1444 C CA . GLU A 1 185 ? -13.895 6.352 17.084 1.00 98.12 185 GLU A CA 1
ATOM 1445 C C . GLU A 1 185 ? -14.596 6.994 15.876 1.00 98.12 185 GLU A C 1
ATOM 1447 O O . GLU A 1 185 ? -15.790 7.285 15.930 1.00 98.12 185 GLU A O 1
ATOM 1452 N N . LYS A 1 186 ? -13.871 7.216 14.771 1.00 97.75 186 LYS A N 1
ATOM 1453 C CA . LYS A 1 186 ? -14.420 7.882 13.577 1.00 97.75 186 LYS A CA 1
ATOM 1454 C C . LYS A 1 186 ? -15.288 6.975 12.713 1.00 97.75 186 LYS A C 1
ATOM 1456 O O . LYS A 1 186 ? -16.160 7.476 12.004 1.00 97.75 186 LYS A O 1
ATOM 1461 N N . PHE A 1 187 ? -15.025 5.673 12.730 1.00 96.94 187 PHE A N 1
ATOM 1462 C CA . PHE A 1 187 ? -15.681 4.694 11.869 1.00 96.94 187 PHE A CA 1
ATOM 1463 C C . PHE A 1 187 ? -16.186 3.494 12.684 1.00 96.94 187 PHE A C 1
ATOM 1465 O O . PHE A 1 187 ? -15.770 2.364 12.409 1.00 96.94 187 PHE A O 1
ATOM 1472 N N . PRO A 1 188 ? -17.076 3.705 13.673 1.00 96.88 188 PRO A N 1
ATOM 1473 C CA . PRO A 1 188 ? -17.603 2.610 14.477 1.00 96.88 188 PRO A CA 1
ATOM 1474 C C . PRO A 1 188 ? -18.313 1.582 13.585 1.00 96.88 188 PRO A C 1
ATOM 1476 O O . PRO A 1 188 ? -18.886 1.932 12.553 1.00 96.88 188 PRO A O 1
ATOM 1479 N N . ASP A 1 189 ? -18.239 0.309 13.971 1.00 95.38 189 ASP A N 1
ATOM 1480 C CA . ASP A 1 189 ? -18.886 -0.822 13.284 1.00 95.38 189 ASP A CA 1
ATOM 1481 C C . ASP A 1 189 ? -18.440 -1.067 11.828 1.00 95.38 189 ASP A C 1
ATOM 1483 O O . ASP A 1 189 ? -19.107 -1.766 11.065 1.00 95.38 189 ASP A O 1
ATOM 1487 N N . THR A 1 190 ? -17.286 -0.528 11.428 1.00 96.88 190 THR A N 1
ATOM 1488 C CA . THR A 1 190 ? -16.707 -0.768 10.098 1.00 96.88 190 THR A CA 1
ATOM 1489 C C . THR A 1 190 ? -15.661 -1.888 10.107 1.00 96.88 190 THR A C 1
ATOM 1491 O O . THR A 1 190 ? -15.056 -2.173 11.149 1.00 96.88 190 THR A O 1
ATOM 1494 N N . PRO A 1 191 ? -15.361 -2.500 8.942 1.00 96.62 191 PRO A N 1
ATOM 1495 C CA . PRO A 1 191 ? -14.240 -3.431 8.824 1.00 96.62 191 PRO A CA 1
ATOM 1496 C C . PRO A 1 191 ? -12.907 -2.824 9.287 1.00 96.62 191 PRO A C 1
ATOM 1498 O O . PRO A 1 191 ? -12.090 -3.530 9.876 1.00 96.62 191 PRO A O 1
ATOM 1501 N N . GLY A 1 192 ? -12.701 -1.516 9.075 1.00 96.44 192 GLY A N 1
ATOM 1502 C CA . GLY A 1 192 ? -11.500 -0.808 9.517 1.00 96.44 192 GLY A CA 1
ATOM 1503 C C . GLY A 1 192 ? -11.396 -0.692 11.032 1.00 96.44 192 GLY A C 1
ATOM 1504 O O . GLY A 1 192 ? -10.319 -0.912 11.576 1.00 96.44 192 GLY A O 1
ATOM 1505 N N . ALA A 1 193 ? -12.506 -0.425 11.726 1.00 98.06 193 ALA A N 1
ATOM 1506 C CA . ALA A 1 193 ? -12.524 -0.417 13.189 1.00 98.06 193 ALA A CA 1
ATOM 1507 C C . ALA A 1 193 ? -12.224 -1.800 13.779 1.00 98.06 193 ALA A C 1
ATOM 1509 O O . ALA A 1 193 ? -11.463 -1.900 14.738 1.00 98.06 193 ALA A O 1
ATOM 1510 N N . LYS A 1 194 ? -12.765 -2.870 13.183 1.00 97.75 194 LYS A N 1
ATOM 1511 C CA . LYS A 1 194 ? -12.452 -4.238 13.614 1.00 97.75 194 LYS A CA 1
ATOM 1512 C C . LYS A 1 194 ? -10.962 -4.552 13.444 1.00 97.75 194 LYS A C 1
ATOM 1514 O O . LYS A 1 194 ? -10.331 -4.995 14.396 1.00 97.75 194 LYS A O 1
ATOM 1519 N N . ALA A 1 195 ? -10.397 -4.257 12.272 1.00 97.44 195 ALA A N 1
ATOM 1520 C CA . ALA A 1 195 ? -8.971 -4.452 12.016 1.00 97.44 195 ALA A CA 1
ATOM 1521 C C . ALA A 1 195 ? -8.094 -3.639 12.987 1.00 97.44 195 ALA A C 1
ATOM 1523 O O . ALA A 1 195 ? -7.136 -4.166 13.542 1.00 97.44 195 ALA A O 1
ATOM 1524 N N . ALA A 1 196 ? -8.454 -2.379 13.251 1.00 98.19 196 ALA A N 1
ATOM 1525 C CA . ALA A 1 196 ? -7.752 -1.531 14.211 1.00 98.19 196 ALA A CA 1
ATOM 1526 C C . ALA A 1 196 ? -7.799 -2.094 15.643 1.00 98.19 196 ALA A C 1
ATOM 1528 O O . ALA A 1 196 ? -6.791 -2.065 16.346 1.00 98.19 196 ALA A O 1
ATOM 1529 N N . ALA A 1 197 ? -8.946 -2.625 16.078 1.00 98.31 197 ALA A N 1
ATOM 1530 C CA . ALA A 1 197 ? -9.085 -3.245 17.395 1.00 98.31 197 ALA A CA 1
ATOM 1531 C C . ALA A 1 197 ? -8.210 -4.502 17.535 1.00 98.31 197 ALA A C 1
ATOM 1533 O O . ALA A 1 197 ? -7.541 -4.672 18.556 1.00 98.31 197 ALA A O 1
ATOM 1534 N N . ASP A 1 198 ? -8.169 -5.340 16.495 1.00 97.94 198 ASP A N 1
ATOM 1535 C CA . ASP A 1 198 ? -7.319 -6.533 16.456 1.00 97.94 198 ASP A CA 1
ATOM 1536 C C . ASP A 1 198 ? -5.824 -6.159 16.541 1.00 97.94 198 ASP A C 1
ATOM 1538 O O . ASP A 1 198 ? -5.065 -6.811 17.260 1.00 97.94 198 ASP A O 1
ATOM 1542 N N . GLU A 1 199 ? -5.389 -5.088 15.864 1.00 97.62 199 GLU A N 1
ATOM 1543 C CA . GLU A 1 199 ? -4.002 -4.601 15.934 1.00 97.62 199 GLU A CA 1
ATOM 1544 C C . GLU A 1 199 ? -3.639 -3.998 17.298 1.00 97.62 199 GLU A C 1
ATOM 1546 O O . GLU A 1 199 ? -2.553 -4.268 17.813 1.00 97.62 199 GLU A O 1
ATOM 1551 N N . ILE A 1 200 ? -4.543 -3.247 17.939 1.00 97.69 200 ILE A N 1
ATOM 1552 C CA . ILE A 1 200 ? -4.324 -2.757 19.312 1.00 97.69 200 ILE A CA 1
ATOM 1553 C C . ILE A 1 200 ? -4.096 -3.935 20.262 1.00 97.69 200 ILE A C 1
ATOM 1555 O O . ILE A 1 200 ? -3.123 -3.926 21.014 1.00 97.69 200 ILE A O 1
ATOM 1559 N N . ALA A 1 201 ? -4.942 -4.968 20.197 1.00 97.12 201 ALA A N 1
ATOM 1560 C CA . ALA A 1 201 ? -4.811 -6.142 21.056 1.00 97.12 201 ALA A CA 1
ATOM 1561 C C . ALA A 1 201 ? -3.452 -6.842 20.871 1.00 97.12 201 ALA A C 1
ATOM 1563 O O . ALA A 1 201 ? -2.817 -7.237 21.852 1.00 97.12 201 ALA A O 1
ATOM 1564 N N . LYS A 1 202 ? -2.964 -6.947 19.625 1.00 96.19 202 LYS A N 1
ATOM 1565 C CA . LYS A 1 202 ? -1.625 -7.484 19.329 1.00 96.19 202 LYS A CA 1
ATOM 1566 C C . LYS A 1 202 ? -0.524 -6.625 19.952 1.00 96.19 202 LYS A C 1
ATOM 1568 O O . LYS A 1 202 ? 0.325 -7.164 20.660 1.00 96.19 202 LYS A O 1
ATOM 1573 N N . LEU A 1 203 ? -0.547 -5.310 19.733 1.00 95.00 203 LEU A N 1
ATOM 1574 C CA . LEU A 1 203 ? 0.479 -4.387 20.235 1.00 95.00 203 LEU A CA 1
ATOM 1575 C C . LEU A 1 203 ? 0.517 -4.324 21.768 1.00 95.00 203 LEU A C 1
ATOM 1577 O O . LEU A 1 203 ? 1.596 -4.355 22.363 1.00 95.00 203 LEU A O 1
ATOM 1581 N N . GLU A 1 204 ? -0.643 -4.289 22.422 1.00 93.56 204 GLU A N 1
ATOM 1582 C CA . GLU A 1 204 ? -0.734 -4.292 23.885 1.00 93.56 204 GLU A CA 1
ATOM 1583 C C . GLU A 1 204 ? -0.220 -5.619 24.468 1.00 93.56 204 GLU A C 1
ATOM 1585 O O . GLU A 1 204 ? 0.530 -5.607 25.445 1.00 93.56 204 GLU A O 1
ATOM 1590 N N . SER A 1 205 ? -0.530 -6.757 23.831 1.00 91.69 205 SER A N 1
ATOM 1591 C CA . SER A 1 205 ? -0.013 -8.065 24.262 1.00 91.69 205 SER A CA 1
ATOM 1592 C C . SER A 1 205 ? 1.510 -8.185 24.123 1.00 91.69 205 SER A C 1
ATOM 1594 O O . SER A 1 205 ? 2.166 -8.719 25.016 1.00 91.69 205 SER A O 1
ATOM 1596 N N . ALA A 1 206 ? 2.088 -7.635 23.050 1.00 88.69 206 ALA A N 1
ATOM 1597 C CA . ALA A 1 206 ? 3.534 -7.616 22.841 1.00 88.69 206 ALA A CA 1
ATOM 1598 C C . ALA A 1 206 ? 4.244 -6.739 23.885 1.00 88.69 206 ALA A C 1
ATOM 1600 O O . ALA A 1 206 ? 5.284 -7.121 24.410 1.00 88.69 206 ALA A O 1
ATOM 1601 N N . THR A 1 207 ? 3.642 -5.604 24.249 1.00 83.88 207 THR A N 1
ATOM 1602 C CA . THR A 1 207 ? 4.200 -4.682 25.252 1.00 83.88 207 THR A CA 1
ATOM 1603 C C . THR A 1 207 ? 4.189 -5.287 26.663 1.00 83.88 207 THR A C 1
ATOM 1605 O O . THR A 1 207 ? 5.078 -5.016 27.462 1.00 83.88 207 THR A O 1
ATOM 1608 N N . GLN A 1 208 ? 3.208 -6.138 26.983 1.00 78.69 208 GLN A N 1
ATOM 1609 C CA . GLN A 1 208 ? 3.157 -6.847 28.269 1.00 78.69 208 GLN A CA 1
ATOM 1610 C C . GLN A 1 208 ? 4.150 -8.017 28.360 1.00 78.69 208 GLN A C 1
ATOM 1612 O O . GLN A 1 208 ? 4.509 -8.420 29.467 1.00 78.69 208 GLN A O 1
ATOM 1617 N N . ALA A 1 209 ? 4.579 -8.572 27.222 1.00 75.44 209 ALA A N 1
ATOM 1618 C CA . ALA A 1 209 ? 5.524 -9.686 27.170 1.00 75.44 209 ALA A CA 1
ATOM 1619 C C . ALA A 1 209 ? 6.994 -9.250 27.337 1.00 75.44 209 ALA A C 1
ATOM 1621 O O . ALA A 1 209 ? 7.796 -10.054 27.809 1.00 75.44 209 ALA A O 1
ATOM 1622 N N . ASP A 1 210 ? 7.326 -7.992 27.022 1.00 60.75 210 ASP A N 1
ATOM 1623 C CA . ASP A 1 210 ? 8.665 -7.404 27.173 1.00 60.75 210 ASP A CA 1
ATOM 1624 C C . ASP A 1 210 ? 8.646 -6.202 28.146 1.00 60.75 210 ASP A C 1
ATOM 1626 O O . ASP A 1 210 ? 8.584 -5.044 27.723 1.00 60.75 210 ASP A O 1
ATOM 1630 N N . PRO A 1 211 ? 8.717 -6.423 29.474 1.00 54.06 211 PRO A N 1
ATOM 1631 C CA . PRO A 1 211 ? 8.836 -5.343 30.446 1.00 54.06 211 PRO A CA 1
ATOM 1632 C C . PRO A 1 211 ? 10.293 -4.850 30.526 1.00 54.06 211 PRO A C 1
ATOM 1634 O O . PRO A 1 211 ? 10.950 -5.039 31.547 1.00 54.06 211 PRO A O 1
ATOM 1637 N N . ALA A 1 212 ? 10.838 -4.266 29.454 1.00 50.66 212 ALA A N 1
ATOM 1638 C CA . ALA A 1 212 ? 12.165 -3.639 29.483 1.00 50.66 212 ALA A CA 1
ATOM 1639 C C . ALA A 1 212 ? 12.425 -2.713 28.280 1.00 50.66 212 ALA A C 1
ATOM 1641 O O . ALA A 1 212 ? 12.982 -3.141 27.278 1.00 50.66 212 ALA A O 1
ATOM 1642 N N . GLU A 1 213 ? 12.045 -1.441 28.405 1.00 49.56 213 GLU A N 1
ATOM 1643 C CA . GLU A 1 213 ? 12.911 -0.266 28.180 1.00 49.56 213 GLU A CA 1
ATOM 1644 C C . GLU A 1 213 ? 12.048 0.997 28.336 1.00 49.56 213 GLU A C 1
ATOM 1646 O O . GLU A 1 213 ? 11.517 1.567 27.385 1.00 49.56 213 GLU A O 1
ATOM 1651 N N . GLU A 1 214 ? 11.889 1.441 29.587 1.00 52.28 214 GLU A N 1
ATOM 1652 C CA . GLU A 1 214 ? 11.576 2.840 29.876 1.00 52.28 214 GLU A CA 1
ATOM 1653 C C . GLU A 1 214 ? 12.763 3.683 29.401 1.00 52.28 214 GLU A C 1
ATOM 1655 O O . GLU A 1 214 ? 13.766 3.829 30.100 1.00 52.28 214 GLU A O 1
ATOM 1660 N N . GLY A 1 215 ? 12.688 4.184 28.173 1.00 53.59 215 GLY A N 1
ATOM 1661 C CA . GLY A 1 215 ? 13.816 4.880 27.582 1.00 53.59 215 GLY A CA 1
ATOM 1662 C C . GLY A 1 215 ? 13.471 5.654 26.327 1.00 53.59 215 GLY A C 1
ATOM 1663 O O . GLY A 1 215 ? 14.076 5.400 25.303 1.00 53.59 215 GLY A O 1
ATOM 1664 N N . GLU A 1 216 ? 12.560 6.625 26.406 1.00 49.28 216 GLU A N 1
ATOM 1665 C CA . GLU A 1 216 ? 12.896 7.954 25.884 1.00 49.28 216 GLU A CA 1
ATOM 1666 C C . GLU A 1 216 ? 11.925 9.024 26.375 1.00 49.28 216 GLU A C 1
ATOM 1668 O O . GLU A 1 216 ? 10.727 9.032 26.105 1.00 49.28 216 GLU A O 1
ATOM 1673 N N . SER A 1 217 ? 12.513 9.937 27.136 1.00 47.66 217 SER A N 1
ATOM 1674 C CA . SER A 1 217 ? 11.984 11.231 27.506 1.00 47.66 217 SER A CA 1
ATOM 1675 C C . SER A 1 217 ? 11.641 12.046 26.259 1.00 47.66 217 SER A C 1
ATOM 1677 O O . SER A 1 217 ? 12.548 12.522 25.571 1.00 47.66 217 SER A O 1
ATOM 1679 N N . ASP A 1 218 ? 10.355 12.311 26.046 1.00 47.03 218 ASP A N 1
ATOM 1680 C CA . ASP A 1 218 ? 9.921 13.533 25.376 1.00 47.03 218 ASP A CA 1
ATOM 1681 C C . ASP A 1 218 ? 10.390 14.715 26.249 1.00 47.03 218 ASP A C 1
ATOM 1683 O O . ASP A 1 218 ? 9.707 15.170 27.168 1.00 47.03 218 ASP A O 1
ATOM 1687 N N . LYS A 1 219 ? 11.629 15.170 26.019 1.00 50.72 219 LYS A N 1
ATOM 1688 C CA . LYS A 1 219 ? 12.087 16.480 26.479 1.00 50.72 219 LYS A CA 1
ATOM 1689 C C . LYS A 1 219 ? 11.364 17.524 25.646 1.00 50.72 219 LYS A C 1
ATOM 1691 O O . LYS A 1 219 ? 11.789 17.908 24.561 1.00 50.72 219 LYS A O 1
ATOM 1696 N N . ASP A 1 220 ? 10.250 17.943 26.215 1.00 51.44 220 ASP A N 1
ATOM 1697 C CA . ASP A 1 220 ? 9.531 19.167 25.931 1.00 51.44 220 ASP A CA 1
ATOM 1698 C C . ASP A 1 220 ? 10.473 20.356 26.208 1.00 51.44 220 ASP A C 1
ATOM 1700 O O . ASP A 1 220 ? 10.603 20.840 27.334 1.00 51.44 220 ASP A O 1
ATOM 1704 N N . GLU A 1 221 ? 11.234 20.777 25.195 1.00 53.56 221 GLU A N 1
ATOM 1705 C CA . GLU A 1 221 ? 12.050 21.992 25.247 1.00 53.56 221 GLU A CA 1
ATOM 1706 C C . GLU A 1 221 ? 11.163 23.197 24.903 1.00 53.56 221 GLU A C 1
ATOM 1708 O O . GLU A 1 221 ? 11.199 23.777 23.819 1.00 53.56 221 GLU A O 1
ATOM 1713 N N . SER A 1 222 ? 10.316 23.559 25.864 1.00 52.06 222 SER A N 1
ATOM 1714 C CA . SER A 1 222 ? 9.679 24.868 25.949 1.00 52.06 222 SER A CA 1
ATOM 1715 C C . SER A 1 222 ? 10.479 25.740 26.923 1.00 52.06 222 SER A C 1
ATOM 1717 O O . SER A 1 222 ? 10.185 25.792 28.116 1.00 52.06 222 SER A O 1
ATOM 1719 N N . ASP A 1 223 ? 11.495 26.448 26.413 1.00 58.72 223 ASP A N 1
ATOM 1720 C CA . ASP A 1 223 ? 12.130 27.559 27.135 1.00 58.72 223 ASP A CA 1
ATOM 1721 C C . ASP A 1 223 ? 11.855 28.914 26.468 1.00 58.72 223 ASP A C 1
ATOM 1723 O O . ASP A 1 223 ? 11.756 29.074 25.250 1.00 58.72 223 ASP A O 1
ATOM 1727 N N . LYS A 1 224 ? 11.638 29.881 27.349 1.00 52.69 224 LYS A N 1
ATOM 1728 C CA . LYS A 1 224 ? 10.973 31.163 27.190 1.00 52.69 224 LYS A CA 1
ATOM 1729 C C . LYS A 1 224 ? 11.906 32.203 26.576 1.00 52.69 224 LYS A C 1
ATOM 1731 O O . LYS A 1 224 ? 12.911 32.575 27.168 1.00 52.69 224 LYS A O 1
ATOM 1736 N N . GLY A 1 225 ? 11.481 32.794 25.463 1.00 51.78 225 GLY A N 1
ATOM 1737 C CA . GLY A 1 225 ? 12.003 34.065 24.959 1.00 51.78 225 GLY A CA 1
ATOM 1738 C C . GLY A 1 225 ? 10.986 35.185 25.149 1.00 51.78 225 GLY A C 1
ATOM 1739 O O . GLY A 1 225 ? 10.240 35.511 24.233 1.00 51.78 225 GLY A O 1
ATOM 1740 N N . GLN A 1 226 ? 10.934 35.745 26.355 1.00 48.72 226 GLN A N 1
ATOM 1741 C CA . GLN A 1 226 ? 10.170 36.943 26.695 1.00 48.72 226 GLN A CA 1
ATOM 1742 C C . GLN A 1 226 ? 11.054 38.166 26.391 1.00 48.72 226 GLN A C 1
ATOM 1744 O O . GLN A 1 226 ? 12.088 38.339 27.032 1.00 48.72 226 GLN A O 1
ATOM 1749 N N . ALA A 1 227 ? 10.678 38.997 25.417 1.00 57.00 227 ALA A N 1
ATOM 1750 C CA . ALA A 1 227 ? 11.281 40.314 25.215 1.00 57.00 227 ALA A CA 1
ATOM 1751 C C . ALA A 1 227 ? 10.213 41.317 24.766 1.00 57.00 227 ALA A C 1
ATOM 1753 O O . ALA A 1 227 ? 9.637 41.213 23.684 1.00 57.00 227 ALA A O 1
ATOM 1754 N N . ASP A 1 228 ? 9.949 42.261 25.664 1.00 52.94 228 ASP A N 1
ATOM 1755 C CA . ASP A 1 228 ? 9.221 43.496 25.434 1.00 52.94 228 ASP A CA 1
ATOM 1756 C C . ASP A 1 228 ? 9.868 44.318 24.312 1.00 52.94 228 ASP A C 1
ATOM 1758 O O . ASP A 1 228 ? 11.065 44.585 24.369 1.00 52.94 228 ASP A O 1
ATOM 1762 N N . GLU A 1 229 ? 9.076 44.852 23.379 1.00 53.88 229 GLU A N 1
ATOM 1763 C CA . GLU A 1 229 ? 9.416 46.148 22.789 1.00 53.88 229 GLU A CA 1
ATOM 1764 C C . GLU A 1 229 ? 8.174 46.948 22.371 1.00 53.88 229 GLU A C 1
ATOM 1766 O O . GLU A 1 229 ? 7.385 46.585 21.498 1.00 53.88 229 GLU A O 1
ATOM 1771 N N . LYS A 1 230 ? 8.015 48.080 23.066 1.00 52.78 230 LYS A N 1
ATOM 1772 C CA . LYS A 1 230 ? 7.154 49.213 22.729 1.00 52.78 230 LYS A CA 1
ATOM 1773 C C . LYS A 1 230 ? 7.502 49.751 21.341 1.00 52.78 230 LYS A C 1
ATOM 1775 O O . LYS A 1 230 ? 8.652 50.079 21.081 1.00 52.78 230 LYS A O 1
ATOM 1780 N N . GLY A 1 231 ? 6.483 50.041 20.538 1.00 50.88 231 GLY A N 1
ATOM 1781 C CA . GLY A 1 231 ? 6.651 50.829 19.319 1.00 50.88 231 GLY A CA 1
ATOM 1782 C C . GLY A 1 231 ? 5.325 51.330 18.767 1.00 50.88 231 GLY A C 1
ATOM 1783 O O . GLY A 1 231 ? 4.768 50.755 17.842 1.00 50.88 231 GLY A O 1
ATOM 1784 N N . THR A 1 232 ? 4.811 52.409 19.351 1.00 52.19 232 THR A N 1
ATOM 1785 C CA . THR A 1 232 ? 3.796 53.281 18.746 1.00 52.19 232 THR A CA 1
ATOM 1786 C C . THR A 1 232 ? 4.219 53.701 17.339 1.00 52.19 232 THR A C 1
ATOM 1788 O O . THR A 1 232 ? 5.308 54.257 17.206 1.00 52.19 232 THR A O 1
ATOM 1791 N N . ASN A 1 233 ? 3.355 53.573 16.323 1.00 49.06 233 ASN A N 1
ATOM 1792 C CA 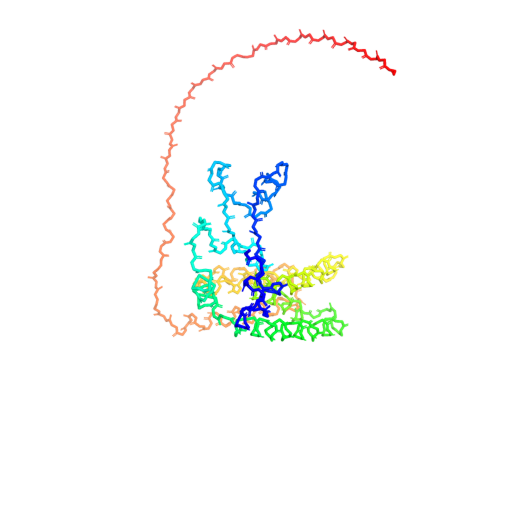. ASN A 1 233 ? 3.347 54.595 15.279 1.00 49.06 233 ASN A CA 1
ATOM 1793 C C . ASN A 1 233 ? 2.023 54.765 14.532 1.00 49.06 233 ASN A C 1
ATOM 1795 O O . ASN A 1 233 ? 1.163 53.891 14.473 1.00 49.06 233 ASN A O 1
ATOM 1799 N N . GLU A 1 234 ? 1.893 55.985 14.039 1.00 48.75 234 GLU A N 1
ATOM 1800 C CA . GLU A 1 234 ? 0.697 56.747 13.763 1.00 48.75 234 GLU A CA 1
ATOM 1801 C C . GLU A 1 234 ? -0.163 56.292 12.583 1.00 48.75 234 GLU A C 1
ATOM 1803 O O . GLU A 1 234 ? 0.268 56.017 11.467 1.00 48.75 234 GLU A O 1
ATOM 1808 N N . LYS A 1 235 ? -1.456 56.427 12.851 1.00 53.91 235 LYS A N 1
ATOM 1809 C CA . LYS A 1 235 ? -2.538 56.756 11.932 1.00 53.91 235 LYS A CA 1
ATOM 1810 C C . LYS A 1 235 ? -2.194 57.995 11.083 1.00 53.91 235 LYS A C 1
ATOM 1812 O O . LYS A 1 235 ? -2.143 59.091 11.632 1.00 53.91 235 LYS A O 1
ATOM 1817 N N . LYS A 1 236 ? -2.110 57.867 9.753 1.00 55.78 236 LYS A N 1
ATOM 1818 C CA . LYS A 1 236 ? -2.412 58.973 8.823 1.00 55.78 236 LYS A CA 1
ATOM 1819 C C . LYS A 1 236 ? -3.109 58.486 7.553 1.00 55.78 236 LYS A C 1
ATOM 1821 O O . LYS A 1 236 ? -2.699 57.545 6.888 1.00 55.78 236 LYS A O 1
ATOM 1826 N N . SER A 1 237 ? -4.216 59.166 7.305 1.00 53.09 237 SER A N 1
ATOM 1827 C CA . SER A 1 237 ? -5.091 59.194 6.142 1.00 53.09 237 SER A CA 1
ATOM 1828 C C . SER A 1 237 ? -4.433 59.803 4.902 1.00 53.09 237 SER A C 1
ATOM 1830 O O . SER A 1 237 ? -3.717 60.782 5.058 1.00 53.09 237 SER A O 1
ATOM 1832 N N . ASP A 1 238 ? -4.791 59.317 3.709 1.00 59.00 238 ASP A N 1
ATOM 1833 C CA . ASP A 1 238 ? -5.122 60.085 2.483 1.00 59.00 238 ASP A CA 1
ATOM 1834 C C . ASP A 1 238 ? -5.465 59.060 1.378 1.00 59.00 238 ASP A C 1
ATOM 1836 O O . ASP A 1 238 ? -4.738 58.094 1.190 1.00 59.00 238 ASP A O 1
ATOM 1840 N N . LYS A 1 239 ? -6.648 59.000 0.751 1.00 56.88 239 LYS A N 1
ATOM 1841 C CA . LYS A 1 239 ? -7.412 59.957 -0.077 1.00 56.88 239 LYS A CA 1
ATOM 1842 C C . LYS A 1 239 ? -6.745 60.316 -1.413 1.00 56.88 239 LYS A C 1
ATOM 1844 O O . LYS A 1 239 ? -6.092 61.343 -1.517 1.00 56.88 239 LYS A O 1
ATOM 1849 N N . SER A 1 240 ? -7.041 59.552 -2.470 1.00 55.78 240 SER A N 1
ATOM 1850 C CA . SER A 1 240 ? -7.193 59.982 -3.891 1.00 55.78 240 SER A CA 1
ATOM 1851 C C . SER A 1 240 ? -7.455 58.712 -4.735 1.00 55.78 240 SER A C 1
ATOM 1853 O O . SER A 1 240 ? -6.766 57.727 -4.540 1.00 55.78 240 SER A O 1
ATOM 1855 N N . LYS A 1 241 ? -8.522 58.496 -5.523 1.00 56.72 241 LYS A N 1
ATOM 1856 C CA . LYS A 1 241 ? -9.249 59.242 -6.576 1.00 56.72 241 LYS A CA 1
ATOM 1857 C C . LYS A 1 241 ? -8.498 59.352 -7.925 1.00 56.72 241 LYS A C 1
ATOM 1859 O O . LYS A 1 241 ? -7.870 60.368 -8.174 1.00 56.72 241 LYS A O 1
ATOM 1864 N N . SER A 1 242 ? -8.702 58.385 -8.825 1.00 54.31 242 SER A N 1
ATOM 1865 C CA . SER A 1 242 ? -8.955 58.541 -10.284 1.00 54.31 242 SER A CA 1
ATOM 1866 C C . SER A 1 242 ? -9.337 57.143 -10.826 1.00 54.31 242 SER A C 1
ATOM 1868 O O . SER A 1 242 ? -8.790 56.158 -10.351 1.00 54.31 242 SER A O 1
ATOM 1870 N N . LYS A 1 243 ? -10.412 56.865 -11.581 1.00 56.59 243 LYS A N 1
ATOM 1871 C CA . LYS A 1 243 ? -11.034 57.401 -12.813 1.00 56.59 243 LYS A CA 1
ATOM 1872 C C . LYS A 1 243 ? -10.179 57.280 -14.086 1.00 56.59 243 LYS A C 1
ATOM 1874 O O . LYS A 1 243 ? -9.189 57.986 -14.216 1.00 56.59 243 LYS A O 1
ATOM 1879 N N . GLY A 1 244 ? -10.728 56.522 -15.045 1.00 48.50 244 GLY A N 1
ATOM 1880 C CA . GLY A 1 244 ? -10.421 56.512 -16.488 1.00 48.50 244 GLY A CA 1
ATOM 1881 C C . GLY A 1 244 ? -9.727 55.218 -16.916 1.00 48.50 244 GLY A C 1
ATOM 1882 O O . GLY A 1 244 ? -8.788 54.815 -16.250 1.00 48.50 244 GLY A O 1
ATOM 1883 N N . GLY A 1 245 ? -10.108 54.478 -17.956 1.00 50.53 245 GLY A N 1
ATOM 1884 C CA . GLY A 1 245 ? -11.124 54.543 -19.023 1.00 50.53 245 GLY A CA 1
ATOM 1885 C C . GLY A 1 245 ? -10.981 53.205 -19.788 1.00 50.53 245 GLY A C 1
ATOM 1886 O O . GLY A 1 245 ? -9.899 52.629 -19.780 1.00 50.53 245 GLY A O 1
ATOM 1887 N N . VAL A 1 246 ? -12.050 52.481 -20.127 1.00 61.28 246 VAL A N 1
ATOM 1888 C CA . VAL A 1 246 ? -12.745 52.471 -21.436 1.00 61.28 246 VAL A CA 1
ATOM 1889 C C . VAL A 1 246 ? -11.835 52.727 -22.642 1.00 61.28 246 VAL A C 1
ATOM 1891 O O . VAL A 1 246 ? -11.377 53.849 -22.805 1.00 61.28 246 VAL A O 1
ATOM 1894 N N . GLU A 1 247 ? -11.652 51.698 -23.473 1.00 51.97 247 GLU A N 1
ATOM 1895 C CA . GLU A 1 247 ? -11.968 51.615 -24.920 1.00 51.97 247 GLU A CA 1
ATOM 1896 C C . GLU A 1 247 ? -11.703 50.148 -25.340 1.00 51.97 247 GLU A C 1
ATOM 1898 O O . GLU A 1 247 ? -10.677 49.585 -24.967 1.00 51.97 247 GLU A O 1
ATOM 1903 N N . LEU A 1 248 ? -12.767 49.392 -25.648 1.00 62.78 248 LEU A N 1
ATOM 1904 C CA . LEU A 1 248 ? -13.231 48.993 -26.993 1.00 62.78 248 LEU A CA 1
ATOM 1905 C C . LEU A 1 248 ? -12.261 48.062 -27.733 1.00 62.78 248 LEU A C 1
ATOM 1907 O O . LEU A 1 248 ? -11.235 48.547 -28.247 1.00 62.78 248 LEU A O 1
#